Protein AF-A0A936GFC1-F1 (afdb_monomer)

Radius of gyration: 48.72 Å; Cα contacts (8 Å, |Δi|>4): 302; chains: 1; bounding box: 105×94×97 Å

pLDDT: mean 71.22, std 20.2, range [25.39, 97.75]

Foldseek 3Di:
DDDDDDDDADDDWWKWKWWQQQWALDDDPDPDDDDDDDGDRQDTDTDGFIQDPRRDTDDDPDPDPRSVVDPPVSDFTKIKIFIDRVNDDDTDDIDIGIDDDDPVNVCPVVVPDPDDDPDDDDDDPPDPDDDDPDPDDDDDPVRVVVVVVDDDDPVVVVVVPDDDDDDDDDDDDDDDDDDDDDAAAEPEADDQQDKDFARYKYWAAALVGRVDIFIKHFPDHGIDGHRDGLSVCPPGIDTDDDDDDPDDPDPDPPPPPPPPPDDDDD

Structure (mmCIF, N/CA/C/O backbone):
data_AF-A0A936GFC1-F1
#
_entry.id   AF-A0A936GFC1-F1
#
loop_
_atom_site.group_PDB
_atom_site.id
_atom_site.type_symbol
_atom_site.label_atom_id
_atom_site.label_alt_id
_atom_site.label_comp_id
_atom_site.label_asym_id
_atom_site.label_entity_id
_atom_site.label_seq_id
_atom_site.pdbx_PDB_ins_code
_atom_site.Cartn_x
_atom_site.Cartn_y
_atom_site.Cartn_z
_atom_site.occupancy
_atom_site.B_iso_or_equiv
_atom_site.auth_seq_id
_atom_site.auth_comp_id
_atom_site.auth_asym_id
_atom_site.auth_atom_id
_atom_site.pdbx_PDB_model_num
ATOM 1 N N . MET A 1 1 ? -30.534 8.229 11.768 1.00 35.16 1 MET A N 1
ATOM 2 C CA . MET A 1 1 ? -30.049 7.325 12.837 1.00 35.16 1 MET A CA 1
ATOM 3 C C . MET A 1 1 ? -29.603 6.028 12.180 1.00 35.16 1 MET A C 1
ATOM 5 O O . MET A 1 1 ? -30.300 5.562 11.291 1.00 35.16 1 MET A O 1
ATOM 9 N N . GLY A 1 2 ? -28.397 5.552 12.499 1.00 34.56 2 GLY A N 1
ATOM 10 C CA . GLY A 1 2 ? -27.649 4.574 11.697 1.00 34.56 2 GLY A CA 1
ATOM 11 C C . GLY A 1 2 ? -28.284 3.183 11.615 1.00 34.56 2 GLY A C 1
ATOM 12 O O . GLY A 1 2 ? -28.618 2.583 12.633 1.00 34.56 2 GLY A O 1
ATOM 13 N N . SER A 1 3 ? -28.407 2.683 10.385 1.00 28.77 3 SER A N 1
ATOM 14 C CA . SER A 1 3 ? -28.925 1.365 10.018 1.00 28.77 3 SER A CA 1
ATOM 15 C C . SER A 1 3 ? -27.951 0.246 10.392 1.00 28.77 3 SER A C 1
ATOM 17 O O . SER A 1 3 ? -26.771 0.317 10.038 1.00 28.77 3 SER A O 1
ATOM 19 N N . LYS A 1 4 ? -28.438 -0.827 11.022 1.00 31.66 4 LYS A N 1
ATOM 20 C CA . LYS A 1 4 ? -27.708 -2.100 11.104 1.00 31.66 4 LYS A CA 1
ATOM 21 C C . LYS A 1 4 ? -28.400 -3.128 10.209 1.00 31.66 4 LYS A C 1
ATOM 23 O O . LYS A 1 4 ? -29.565 -3.439 10.410 1.00 31.66 4 LYS A O 1
ATOM 28 N N . SER A 1 5 ? -27.664 -3.599 9.204 1.00 29.48 5 SER A N 1
ATOM 29 C CA . SER A 1 5 ? -28.062 -4.625 8.235 1.00 29.48 5 SER A CA 1
ATOM 30 C C . SER A 1 5 ? -27.571 -5.992 8.721 1.00 29.48 5 SER A C 1
ATOM 32 O O . SER A 1 5 ? -26.410 -6.116 9.112 1.00 29.48 5 SER A O 1
ATOM 34 N N . ALA A 1 6 ? -28.440 -7.004 8.712 1.00 32.56 6 ALA A N 1
ATOM 35 C CA . ALA A 1 6 ? -28.060 -8.404 8.891 1.00 32.56 6 ALA A CA 1
ATOM 36 C C . ALA A 1 6 ? -27.972 -9.069 7.506 1.00 32.56 6 ALA A C 1
ATOM 38 O O . ALA A 1 6 ? -28.895 -8.945 6.704 1.00 32.56 6 ALA A O 1
ATOM 39 N N . LYS A 1 7 ? -26.842 -9.724 7.208 1.00 33.84 7 LYS A N 1
ATOM 40 C CA . LYS A 1 7 ? -26.577 -10.415 5.936 1.00 33.84 7 LYS A CA 1
ATOM 41 C C . LYS A 1 7 ? -26.920 -11.901 6.059 1.00 33.84 7 LYS A C 1
ATOM 43 O O . LYS A 1 7 ? -26.480 -12.555 7.001 1.00 33.84 7 LYS A O 1
ATOM 48 N N . THR A 1 8 ? -27.634 -12.452 5.087 1.00 36.81 8 THR A N 1
ATOM 49 C CA . THR A 1 8 ? -27.759 -13.901 4.869 1.00 36.81 8 THR A CA 1
ATOM 50 C C . THR A 1 8 ? -27.812 -14.123 3.357 1.00 36.81 8 THR A C 1
ATOM 52 O O . THR A 1 8 ? -28.579 -13.449 2.676 1.00 36.81 8 THR A O 1
ATOM 55 N N . GLU A 1 9 ? -26.936 -14.979 2.825 1.00 29.19 9 GLU A N 1
ATOM 56 C CA . GLU A 1 9 ? -26.800 -15.258 1.387 1.00 29.19 9 GLU A CA 1
ATOM 57 C C . GLU A 1 9 ? -27.751 -16.386 0.969 1.00 29.19 9 GLU A C 1
ATOM 59 O O . GLU A 1 9 ? -27.644 -17.493 1.492 1.00 29.19 9 GLU A O 1
ATOM 64 N N . LEU A 1 10 ? -28.651 -16.132 0.012 1.00 40.16 10 LEU A N 1
ATOM 65 C CA . LEU A 1 10 ? -29.431 -17.165 -0.681 1.00 40.16 10 LEU A CA 1
ATOM 66 C C . LEU A 1 10 ? -29.579 -16.795 -2.166 1.00 40.16 10 LEU A C 1
ATOM 68 O O . LEU A 1 10 ? -29.854 -15.649 -2.518 1.00 40.16 10 LEU A O 1
ATOM 72 N N . SER A 1 11 ? -29.351 -17.778 -3.039 1.00 35.12 11 SER A N 1
ATOM 73 C CA . SER A 1 11 ? -29.318 -17.640 -4.499 1.00 35.12 11 SER A CA 1
ATOM 74 C C . SER A 1 11 ? -30.653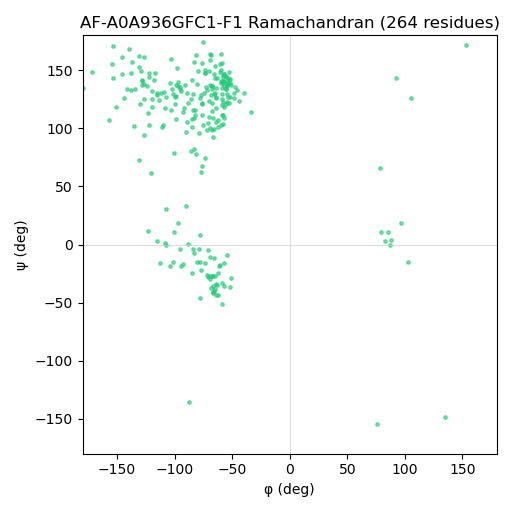 -18.028 -5.147 1.00 35.12 11 SER A C 1
ATOM 76 O O . SER A 1 11 ? -31.208 -19.085 -4.853 1.00 35.12 11 SER A O 1
ATOM 78 N N . SER A 1 12 ? -31.031 -17.234 -6.152 1.00 38.94 12 SER A N 1
ATOM 79 C CA . SER A 1 12 ? -32.085 -17.406 -7.165 1.00 38.94 12 SER A CA 1
ATOM 80 C C . SER A 1 12 ? -33.474 -16.824 -6.869 1.00 38.94 12 SER A C 1
ATOM 82 O O . SER A 1 12 ? -33.926 -16.683 -5.738 1.00 38.94 12 SER A O 1
ATOM 84 N N . SER A 1 13 ? -34.049 -16.336 -7.964 1.00 44.56 13 SER A N 1
ATOM 85 C CA . SER A 1 13 ? -35.043 -15.281 -8.101 1.00 44.56 13 SER A CA 1
ATOM 86 C C . SER A 1 13 ? -36.425 -15.664 -7.564 1.00 44.56 13 SER A C 1
ATOM 88 O O . SER A 1 13 ? -36.924 -16.730 -7.897 1.00 44.56 13 SER A O 1
ATOM 90 N N . TYR A 1 14 ? -37.058 -14.729 -6.843 1.00 44.06 14 TYR A N 1
ATOM 91 C CA . TYR A 1 14 ? -38.357 -14.830 -6.149 1.00 44.06 14 TYR A CA 1
ATOM 92 C C . TYR A 1 14 ? -38.346 -15.575 -4.807 1.00 44.06 14 TYR A C 1
ATOM 94 O O . TYR A 1 14 ? -39.029 -16.573 -4.623 1.00 44.06 14 TYR A O 1
ATOM 102 N N . SER A 1 15 ? -37.657 -15.018 -3.810 1.00 44.91 15 SER A N 1
ATOM 103 C CA . SER A 1 15 ? -37.836 -15.448 -2.420 1.00 44.91 15 SER A CA 1
ATOM 104 C C . SER A 1 15 ? -39.020 -14.704 -1.792 1.00 44.91 15 SER A C 1
ATOM 106 O O . SER A 1 15 ? -38.927 -13.513 -1.495 1.00 44.91 15 SER A O 1
ATOM 108 N N . ARG A 1 16 ? -40.148 -15.386 -1.568 1.00 45.19 16 ARG A N 1
ATOM 109 C CA . ARG A 1 16 ? -41.201 -14.858 -0.689 1.00 45.19 16 ARG A CA 1
ATOM 110 C C . ARG A 1 16 ? -40.751 -15.086 0.749 1.00 45.19 16 ARG A C 1
ATOM 112 O O . ARG A 1 16 ? -40.388 -16.192 1.139 1.00 45.19 16 ARG A O 1
ATOM 119 N N . CYS A 1 17 ? -40.742 -14.023 1.539 1.00 40.41 17 CYS A N 1
ATOM 120 C CA . CYS A 1 17 ? -40.314 -14.069 2.928 1.00 40.41 17 CYS A CA 1
ATOM 121 C C . CYS A 1 17 ? -41.551 -13.846 3.804 1.00 40.41 17 CYS A C 1
ATOM 123 O O . CYS A 1 17 ? -42.021 -12.716 3.945 1.00 40.41 17 CYS A O 1
ATOM 125 N N . GLU A 1 18 ? -42.122 -14.912 4.368 1.00 38.19 18 GLU A N 1
ATOM 126 C CA . GLU A 1 18 ? -43.109 -14.737 5.439 1.00 38.19 18 GLU A CA 1
ATOM 127 C C . GLU A 1 18 ? -42.386 -14.593 6.769 1.00 38.19 18 GLU A C 1
ATOM 129 O O . GLU A 1 18 ? -41.934 -15.555 7.381 1.00 38.19 18 GLU A O 1
ATOM 134 N N . GLN A 1 19 ? -42.273 -13.356 7.244 1.00 40.25 19 GLN A N 1
ATOM 135 C CA . GLN A 1 19 ? -41.761 -13.097 8.582 1.00 40.25 19 GLN A CA 1
ATOM 136 C C . GLN A 1 19 ? -42.906 -13.086 9.588 1.00 40.25 19 GLN A C 1
ATOM 138 O O . GLN A 1 19 ? -43.571 -12.080 9.820 1.00 40.25 19 GLN A O 1
ATOM 143 N N . TYR A 1 20 ? -43.111 -14.224 10.240 1.00 37.66 20 TYR A N 1
ATOM 144 C CA . TYR A 1 20 ? -44.005 -14.313 11.385 1.00 37.66 20 TYR A CA 1
ATOM 145 C C . TYR A 1 20 ? -43.383 -13.587 12.586 1.00 37.66 20 TYR A C 1
ATOM 147 O O . TYR A 1 20 ? -42.487 -14.106 13.249 1.00 37.66 20 TYR A O 1
ATOM 155 N N . PHE A 1 21 ? -43.874 -12.395 12.928 1.00 40.47 21 PHE A N 1
ATOM 156 C CA . PHE A 1 21 ? -43.413 -11.660 14.112 1.00 40.47 21 PHE A CA 1
ATOM 157 C C . PHE A 1 21 ? -43.985 -12.247 15.416 1.00 40.47 21 PHE A C 1
ATOM 159 O O . PHE A 1 21 ? -44.781 -11.652 16.140 1.00 40.47 21 PHE A O 1
ATOM 166 N N . ILE A 1 22 ? -43.559 -13.454 15.764 1.00 38.44 22 ILE A N 1
ATOM 167 C CA . ILE A 1 22 ? -43.951 -14.061 17.032 1.00 38.44 22 ILE A CA 1
ATOM 168 C C . ILE A 1 22 ? -43.105 -13.451 18.144 1.00 38.44 22 ILE A C 1
ATOM 170 O O . ILE A 1 22 ? -41.998 -13.903 18.432 1.00 38.44 22 ILE A O 1
ATOM 174 N N . VAL A 1 23 ? -43.652 -12.446 18.812 1.00 35.50 23 VAL A N 1
ATOM 175 C CA . VAL A 1 23 ? -43.135 -12.011 20.105 1.00 35.50 23 VAL A CA 1
ATOM 176 C C . VAL A 1 23 ? -43.376 -13.111 21.117 1.00 35.50 23 VAL A C 1
ATOM 178 O O . VAL A 1 23 ? -44.504 -13.349 21.531 1.00 35.50 23 VAL A O 1
ATOM 181 N N . LYS A 1 24 ? -42.307 -13.770 21.544 1.00 44.66 24 LYS A N 1
ATOM 182 C CA . LYS A 1 24 ? -42.384 -14.780 22.596 1.00 44.66 24 LYS A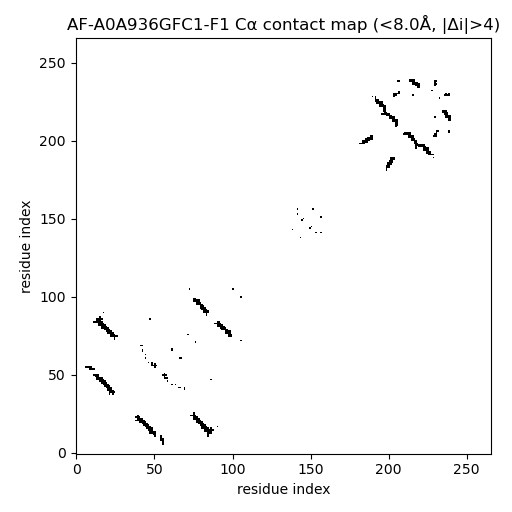 CA 1
ATOM 183 C C . LYS A 1 24 ? -42.112 -14.113 23.934 1.00 44.66 24 LYS A C 1
ATOM 185 O O . LYS A 1 24 ? -40.994 -13.666 24.150 1.00 44.66 24 LYS A O 1
ATOM 190 N N . SER A 1 25 ? -43.108 -14.064 24.813 1.00 32.38 25 SER A N 1
ATOM 191 C CA . SER A 1 25 ? -42.964 -13.440 26.131 1.00 32.38 25 SER A CA 1
ATOM 192 C C . SER A 1 25 ? -42.054 -14.209 27.091 1.00 32.38 25 SER A C 1
ATOM 194 O O . SER A 1 25 ? -41.680 -13.647 28.107 1.00 32.38 25 SER A O 1
ATOM 196 N N . ASP A 1 26 ? -41.635 -15.445 26.795 1.00 33.75 26 ASP A N 1
ATOM 197 C CA . ASP A 1 26 ? -40.796 -16.222 27.712 1.00 33.75 26 ASP A CA 1
ATOM 198 C C . ASP A 1 26 ? -39.876 -17.207 26.974 1.00 33.75 26 ASP A C 1
ATOM 200 O O . ASP A 1 26 ? -40.329 -18.153 26.335 1.00 33.75 26 ASP A O 1
ATOM 204 N N . TYR A 1 27 ? -38.562 -17.029 27.119 1.00 35.00 27 TYR A N 1
ATOM 205 C CA . TYR A 1 27 ? -37.589 -18.119 26.998 1.00 35.00 27 TYR A CA 1
ATOM 206 C C . TYR A 1 27 ? -36.744 -18.110 28.272 1.00 35.00 27 TYR A C 1
ATOM 208 O O . TYR A 1 27 ? -35.757 -17.382 28.379 1.00 35.00 27 TYR A O 1
ATOM 216 N N . ARG A 1 28 ? -37.128 -18.922 29.260 1.00 31.69 28 ARG A N 1
ATOM 217 C CA . ARG A 1 28 ? -36.170 -19.389 30.265 1.00 31.69 28 ARG A CA 1
ATOM 218 C C . ARG A 1 28 ? -35.460 -20.602 29.676 1.00 31.69 28 ARG A C 1
ATOM 220 O O . ARG A 1 28 ? -36.094 -21.615 29.404 1.00 31.69 28 ARG A O 1
ATOM 227 N N . TYR A 1 29 ? -34.150 -20.497 29.462 1.00 26.61 29 TYR A N 1
ATOM 228 C CA . TYR A 1 29 ? -33.320 -21.676 29.228 1.00 26.61 29 TYR A CA 1
ATOM 229 C C . TYR A 1 29 ? -33.203 -22.424 30.557 1.00 26.61 29 TYR A C 1
ATOM 231 O O . TYR A 1 29 ? -32.388 -22.068 31.403 1.00 26.61 29 TYR A O 1
ATOM 239 N N . GLU A 1 30 ? -34.013 -23.460 30.745 1.00 25.39 30 GLU A N 1
ATOM 240 C CA . GLU A 1 30 ? -33.731 -24.482 31.744 1.00 25.39 30 GLU A CA 1
ATOM 241 C C . GLU A 1 30 ? -33.672 -25.837 31.046 1.00 25.39 30 GLU A C 1
ATOM 243 O O . GLU A 1 30 ? -34.643 -26.341 30.485 1.00 25.39 30 GLU A O 1
ATOM 248 N N . ASN A 1 31 ? -32.472 -26.415 31.038 1.00 31.00 31 ASN A N 1
ATOM 249 C CA . ASN A 1 31 ? -32.260 -27.793 30.641 1.00 31.00 31 ASN A CA 1
ATOM 250 C C . ASN A 1 31 ? -32.942 -28.691 31.680 1.00 31.00 31 ASN A C 1
ATOM 252 O O . ASN A 1 31 ? -32.335 -28.980 32.711 1.00 31.00 31 ASN A O 1
ATOM 256 N N . LYS A 1 32 ? -34.202 -29.069 31.435 1.00 25.42 32 LYS A N 1
ATOM 257 C CA . LYS A 1 32 ? -34.859 -30.304 31.895 1.00 25.42 32 LYS A CA 1
ATOM 258 C C . LYS A 1 32 ? -36.299 -30.355 31.387 1.00 25.42 32 LYS A C 1
ATOM 260 O O . LYS A 1 32 ? -37.036 -29.384 31.481 1.00 25.42 32 LYS A O 1
ATOM 265 N N . HIS A 1 33 ? -36.677 -31.527 30.878 1.00 34.31 33 HIS A N 1
ATOM 266 C CA . HIS A 1 33 ? -38.045 -31.937 30.565 1.00 34.31 33 HIS A CA 1
ATOM 267 C C . HIS A 1 33 ? -39.074 -31.341 31.539 1.00 34.31 33 HIS A C 1
ATOM 269 O O . HIS A 1 33 ? -39.047 -31.727 32.703 1.00 34.31 33 HIS A O 1
ATOM 275 N N . HIS A 1 34 ? -39.967 -30.462 31.070 1.00 26.98 34 HIS A N 1
ATOM 276 C CA . HIS A 1 34 ? -41.351 -30.281 31.536 1.00 26.98 34 HIS A CA 1
ATOM 277 C C . HIS A 1 34 ? -42.103 -29.305 30.609 1.00 26.98 34 HIS A C 1
ATOM 279 O O . HIS A 1 34 ? -41.513 -28.430 29.986 1.00 26.98 34 HIS A O 1
ATOM 285 N N . ALA A 1 35 ? -43.407 -29.535 30.475 1.00 34.34 35 ALA A N 1
ATOM 286 C CA . ALA A 1 35 ? -44.329 -28.887 29.547 1.00 34.34 35 ALA A CA 1
ATOM 287 C C . ALA A 1 35 ? -44.750 -27.448 29.942 1.00 34.34 35 ALA A C 1
ATOM 289 O O . ALA A 1 35 ? -44.804 -27.130 31.127 1.00 34.34 35 ALA A O 1
ATOM 290 N N . GLY A 1 36 ? -45.172 -26.652 28.942 1.00 32.88 36 GLY A N 1
ATOM 291 C CA . GLY A 1 36 ? -45.865 -25.347 29.067 1.00 32.88 36 GLY A CA 1
ATOM 292 C C . GLY A 1 36 ? -44.952 -24.155 28.741 1.00 32.88 36 GLY A C 1
ATOM 293 O O . GLY A 1 36 ? -43.863 -24.080 29.286 1.00 32.88 36 GLY A O 1
ATOM 294 N N . THR A 1 37 ? -45.270 -23.221 27.839 1.00 36.09 37 THR A N 1
ATOM 295 C CA . THR A 1 37 ? -46.528 -22.481 27.591 1.00 36.09 37 THR A CA 1
ATOM 296 C C . THR A 1 37 ? -46.752 -22.182 26.090 1.00 36.09 37 THR A C 1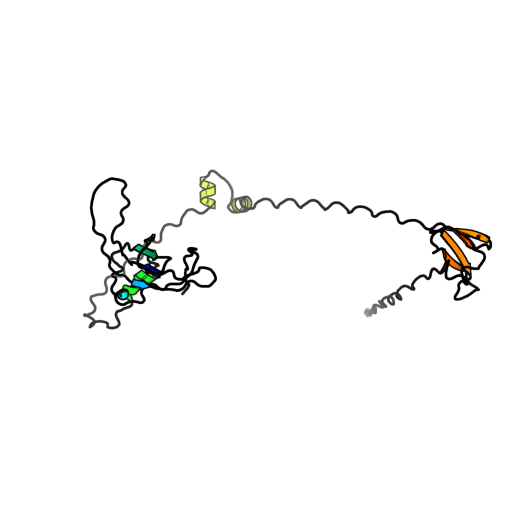
ATOM 298 O O . THR A 1 37 ? -45.831 -22.261 25.284 1.00 36.09 37 THR A O 1
ATOM 301 N N . ALA A 1 38 ? -47.996 -21.874 25.694 1.00 46.44 38 ALA A N 1
ATOM 302 C CA . ALA A 1 38 ? -48.379 -21.612 24.301 1.00 46.44 38 ALA A CA 1
ATOM 303 C C . ALA A 1 38 ? -47.754 -20.316 23.740 1.00 46.44 38 ALA A C 1
ATOM 305 O O . ALA A 1 38 ? -47.799 -19.264 24.378 1.00 46.44 38 ALA A O 1
ATOM 306 N N . GLU A 1 39 ? -47.210 -20.391 22.522 1.00 58.22 39 GLU A N 1
ATOM 307 C CA . GLU A 1 39 ? -46.642 -19.253 21.793 1.00 58.22 39 GLU A CA 1
ATOM 308 C C . GLU A 1 39 ? -47.737 -18.220 21.478 1.00 58.22 39 GLU A C 1
ATOM 310 O O . GLU A 1 39 ? -48.688 -18.513 20.754 1.00 58.22 39 GLU A O 1
ATOM 315 N N . THR A 1 40 ? -47.622 -17.000 22.010 1.00 67.69 40 THR A N 1
ATOM 316 C CA . THR A 1 40 ? -48.591 -15.929 21.732 1.00 67.69 40 THR A CA 1
ATOM 317 C C . THR A 1 40 ? -48.033 -15.004 20.657 1.00 67.69 40 THR A C 1
ATOM 319 O O . THR A 1 40 ? -47.103 -14.250 20.904 1.00 67.69 40 THR A O 1
ATOM 322 N N . THR A 1 41 ? -48.586 -15.051 19.445 1.00 74.94 41 THR A N 1
ATOM 323 C CA . THR A 1 41 ? -48.201 -14.120 18.371 1.00 74.94 41 THR A CA 1
ATOM 324 C C . THR A 1 41 ? -48.843 -12.758 18.623 1.00 74.94 41 THR A C 1
ATOM 326 O O . THR A 1 41 ? -50.067 -12.670 18.675 1.00 74.94 41 THR A O 1
ATOM 329 N N . VAL A 1 42 ? -48.043 -11.694 18.761 1.00 75.31 42 VAL A N 1
ATOM 330 C CA . VAL A 1 42 ? -48.571 -10.330 18.990 1.00 75.31 42 VAL A CA 1
ATOM 331 C C . VAL A 1 42 ? -48.569 -9.452 17.733 1.00 75.31 42 VAL A C 1
ATOM 333 O O . VAL A 1 42 ? -49.221 -8.413 17.721 1.00 75.31 42 VAL A O 1
ATOM 336 N N . TYR A 1 43 ? -47.849 -9.846 16.679 1.00 80.75 43 TYR A N 1
ATOM 337 C CA . TYR A 1 43 ? -47.875 -9.195 15.369 1.00 80.75 43 TYR A CA 1
ATOM 338 C C . TYR A 1 43 ? -47.478 -10.202 14.282 1.00 80.75 43 TYR A C 1
ATOM 340 O O . TYR A 1 43 ? -46.833 -11.205 14.552 1.00 80.75 43 TYR A O 1
ATOM 348 N N . THR A 1 44 ? -47.890 -9.993 13.041 1.00 78.25 44 THR A N 1
ATOM 349 C CA . THR A 1 44 ? -47.431 -10.812 11.915 1.00 78.25 44 THR A CA 1
ATOM 350 C C . THR A 1 44 ? -47.509 -9.986 10.645 1.00 78.25 44 THR A C 1
ATOM 352 O O . THR A 1 44 ? -48.434 -9.187 10.482 1.00 78.25 44 THR A O 1
ATOM 355 N N . GLU A 1 45 ? -46.548 -10.158 9.744 1.00 75.00 45 GLU A N 1
ATOM 356 C CA . GLU A 1 45 ? -46.596 -9.531 8.432 1.00 75.00 45 GLU A CA 1
ATOM 357 C C . GLU A 1 45 ? -45.965 -10.419 7.360 1.00 75.00 45 GLU A C 1
ATOM 359 O O . GLU A 1 45 ? -45.011 -11.154 7.588 1.00 75.00 45 GLU A O 1
ATOM 364 N N . ILE A 1 46 ? -46.509 -10.333 6.152 1.00 77.69 46 ILE A N 1
ATOM 365 C CA . ILE A 1 46 ? -46.038 -11.094 4.997 1.00 77.69 46 ILE A CA 1
ATOM 366 C C . ILE A 1 46 ? -45.416 -10.113 4.014 1.00 77.69 46 ILE A C 1
ATOM 368 O O . ILE A 1 46 ? -46.044 -9.102 3.674 1.00 77.69 46 ILE A O 1
ATOM 372 N N . GLN A 1 47 ? -44.203 -10.414 3.545 1.00 70.56 47 GLN A N 1
ATOM 373 C CA . GLN A 1 47 ? -43.487 -9.576 2.589 1.00 70.56 47 GLN A CA 1
ATOM 374 C C . GLN A 1 47 ? -43.011 -10.397 1.382 1.00 70.56 47 GLN A C 1
ATOM 376 O O . GLN A 1 47 ? -42.573 -11.540 1.488 1.00 70.56 47 GLN A O 1
ATOM 381 N N . THR A 1 48 ? -43.082 -9.803 0.193 1.00 74.31 48 THR A N 1
ATOM 382 C CA . THR A 1 48 ? -42.640 -10.425 -1.069 1.00 74.31 48 THR A CA 1
ATOM 383 C C . THR A 1 48 ? -41.549 -9.576 -1.727 1.00 74.31 48 THR A C 1
ATOM 385 O O . THR A 1 48 ? -41.776 -9.009 -2.801 1.00 74.31 48 THR A O 1
ATOM 388 N N . PRO A 1 49 ? -40.399 -9.375 -1.061 1.00 72.75 49 PRO A N 1
ATOM 389 C CA . PRO A 1 49 ? -39.321 -8.566 -1.606 1.00 72.75 49 PRO A CA 1
ATOM 390 C C . PRO A 1 49 ? -38.598 -9.316 -2.733 1.00 72.75 49 PRO A C 1
ATOM 392 O O . PRO A 1 49 ? -38.448 -10.534 -2.697 1.00 72.75 49 PRO A O 1
ATOM 395 N N . ASN A 1 50 ? -38.103 -8.578 -3.724 1.00 68.31 50 ASN A N 1
ATOM 396 C CA . ASN A 1 50 ? -37.252 -9.155 -4.758 1.00 68.31 50 ASN A CA 1
ATOM 397 C C . ASN A 1 50 ? -35.783 -9.057 -4.347 1.00 68.31 50 ASN A C 1
ATOM 399 O O . ASN A 1 50 ? -35.322 -8.014 -3.879 1.00 68.31 50 ASN A O 1
ATOM 403 N N . THR A 1 51 ? -35.044 -10.134 -4.581 1.00 66.94 51 THR A N 1
ATOM 404 C CA . THR A 1 51 ? -33.591 -10.168 -4.437 1.00 66.94 51 THR A CA 1
ATOM 405 C C . THR A 1 51 ? -32.935 -9.293 -5.507 1.00 66.94 51 THR A C 1
ATOM 407 O O . THR A 1 51 ? -33.330 -9.329 -6.673 1.00 66.94 51 THR A O 1
ATOM 410 N N . ASN A 1 52 ? -31.931 -8.497 -5.138 1.00 64.69 52 ASN A N 1
ATOM 411 C CA . ASN A 1 52 ? -31.141 -7.753 -6.118 1.00 64.69 52 ASN A CA 1
ATOM 412 C C . ASN A 1 52 ? -30.159 -8.676 -6.870 1.00 64.69 52 ASN A C 1
ATOM 414 O O . ASN A 1 52 ? -29.994 -9.846 -6.527 1.00 64.69 52 ASN A O 1
ATOM 418 N N . ALA A 1 53 ? -29.456 -8.140 -7.874 1.00 64.06 53 ALA A N 1
ATOM 419 C CA . ALA A 1 53 ? -28.491 -8.899 -8.681 1.00 64.06 53 ALA A CA 1
ATOM 420 C C . ALA A 1 53 ? -27.361 -9.575 -7.871 1.00 64.06 53 ALA A C 1
ATOM 422 O O . ALA A 1 53 ? -26.706 -10.477 -8.379 1.00 64.06 53 ALA A O 1
ATOM 423 N N . ASN A 1 54 ? -27.151 -9.164 -6.616 1.00 64.00 54 ASN A N 1
ATOM 424 C CA . ASN A 1 54 ? -26.127 -9.697 -5.719 1.00 64.00 54 ASN A CA 1
ATOM 425 C C . ASN A 1 54 ? -26.676 -10.708 -4.701 1.00 64.00 54 ASN A C 1
ATOM 427 O O . ASN A 1 54 ? -25.978 -11.032 -3.744 1.00 64.00 54 ASN A O 1
ATOM 431 N N . GLY A 1 55 ? -27.922 -11.171 -4.834 1.00 68.19 55 GLY A N 1
ATOM 432 C CA . GLY A 1 55 ? -28.488 -12.105 -3.858 1.00 68.19 55 GLY A CA 1
ATOM 433 C C . GLY A 1 55 ? -28.984 -11.437 -2.566 1.00 68.19 55 GLY A C 1
ATOM 434 O O . GLY A 1 55 ? -29.284 -12.133 -1.601 1.00 68.19 55 GLY A O 1
ATOM 435 N N . LEU A 1 56 ? -29.075 -10.099 -2.514 1.00 61.75 56 LEU A N 1
ATOM 436 C CA . LEU A 1 56 ? -29.492 -9.378 -1.308 1.00 61.75 56 LEU A CA 1
ATOM 437 C C . LEU A 1 56 ? -30.975 -9.021 -1.335 1.00 61.75 56 LEU A C 1
ATOM 439 O O . LEU A 1 56 ? -31.484 -8.478 -2.316 1.00 61.75 56 LEU A O 1
ATOM 443 N N . VAL A 1 57 ? -31.622 -9.233 -0.195 1.00 70.38 57 VAL A N 1
ATOM 444 C CA . VAL A 1 57 ? -32.995 -8.819 0.088 1.00 70.38 57 VAL A CA 1
ATOM 445 C C . VAL A 1 57 ? -32.958 -7.788 1.218 1.00 70.38 57 VAL A C 1
ATOM 447 O O . VAL A 1 57 ? -32.314 -8.013 2.241 1.00 70.38 57 VAL A O 1
ATOM 450 N N . SER A 1 58 ? -33.638 -6.653 1.039 1.00 72.12 58 SER A N 1
ATOM 451 C CA . SER A 1 58 ? -33.825 -5.643 2.088 1.00 72.12 58 SER A CA 1
ATOM 452 C C . SER A 1 58 ? -35.303 -5.549 2.427 1.00 72.12 58 SER A C 1
ATOM 454 O O . SER A 1 58 ? -36.134 -5.401 1.533 1.00 72.12 58 SER A O 1
ATOM 456 N N . VAL A 1 59 ? -35.615 -5.638 3.715 1.00 73.12 59 VAL A N 1
ATOM 457 C CA . VAL A 1 59 ? -36.982 -5.712 4.234 1.00 73.12 59 VAL A CA 1
ATOM 458 C C . VAL A 1 59 ? -37.100 -4.755 5.412 1.00 73.12 59 VAL A C 1
ATOM 460 O O . VAL A 1 59 ? -36.216 -4.722 6.269 1.00 73.12 59 VAL A O 1
ATOM 463 N N . GLU A 1 60 ? -38.169 -3.967 5.441 1.00 78.56 60 GLU A N 1
ATOM 464 C CA . GLU A 1 60 ? -38.522 -3.112 6.575 1.00 78.56 60 GLU A CA 1
ATOM 465 C C . GLU A 1 60 ? -39.598 -3.811 7.400 1.00 78.56 60 GLU A C 1
ATOM 467 O O . GLU A 1 60 ? -40.618 -4.216 6.847 1.00 78.56 60 GLU A O 1
ATOM 472 N N . ILE A 1 61 ? -39.371 -3.957 8.707 1.00 76.69 61 ILE A N 1
ATOM 473 C CA . ILE A 1 61 ? -40.317 -4.625 9.606 1.00 76.69 61 ILE A CA 1
ATOM 474 C C . ILE A 1 61 ? -41.213 -3.595 10.288 1.00 76.69 61 ILE A C 1
ATOM 476 O O . ILE A 1 61 ? -40.715 -2.594 10.804 1.00 76.69 61 ILE A O 1
ATOM 480 N N . GLY A 1 62 ? -42.517 -3.876 10.349 1.00 77.44 62 GLY A N 1
ATOM 481 C CA . GLY A 1 62 ? -43.478 -3.043 11.079 1.00 77.44 62 GLY A CA 1
ATOM 482 C C . GLY A 1 62 ? -44.233 -2.028 10.222 1.00 77.44 62 GLY A C 1
ATOM 483 O O . GLY A 1 62 ? -44.810 -1.076 10.746 1.00 77.44 62 GLY A O 1
ATOM 484 N N . GLY A 1 63 ? -44.258 -2.238 8.904 1.00 75.19 63 GLY A N 1
ATOM 485 C CA . GLY A 1 63 ? -44.997 -1.397 7.958 1.00 75.19 63 GLY A CA 1
ATOM 486 C C . GLY A 1 63 ? -46.504 -1.683 7.896 1.00 75.19 63 GLY A C 1
ATOM 487 O O . GLY A 1 63 ? -47.222 -1.005 7.156 1.00 75.19 63 GLY A O 1
ATOM 488 N N . LYS A 1 64 ? -47.013 -2.695 8.617 1.00 76.06 64 LYS A N 1
ATOM 489 C CA . LYS A 1 64 ? -48.444 -3.038 8.658 1.00 76.06 64 LYS A CA 1
ATOM 490 C C . LYS A 1 64 ? -49.113 -2.568 9.950 1.00 76.06 64 LYS A C 1
ATOM 492 O O . LYS A 1 64 ? -48.490 -2.318 10.981 1.00 76.06 64 LYS A O 1
ATOM 497 N N . ILE A 1 65 ? -50.438 -2.461 9.871 1.00 76.12 65 ILE A N 1
ATOM 498 C CA . ILE A 1 65 ? -51.304 -2.142 11.007 1.00 76.12 65 ILE A CA 1
ATOM 499 C C . ILE A 1 65 ? -51.074 -3.174 12.119 1.00 76.12 65 ILE A C 1
ATOM 501 O O . ILE A 1 65 ? -50.992 -4.369 11.851 1.00 76.12 65 ILE A O 1
ATOM 505 N N . GLY A 1 66 ? -50.984 -2.704 13.364 1.00 77.31 66 GLY A N 1
ATOM 506 C CA . GLY A 1 66 ? -50.797 -3.550 14.546 1.00 77.31 66 GLY A CA 1
ATOM 507 C C . GLY A 1 66 ? -49.371 -3.564 15.102 1.00 77.31 66 GLY A C 1
ATOM 508 O O . GLY A 1 66 ? -49.185 -3.930 16.259 1.00 77.31 66 GLY A O 1
ATOM 509 N N . PHE A 1 67 ? -48.368 -3.091 14.353 1.00 81.75 67 PHE A N 1
ATOM 510 C CA . PHE A 1 67 ? -47.000 -3.009 14.882 1.00 81.75 67 PHE A CA 1
ATOM 511 C C . PHE A 1 67 ? -46.873 -1.986 16.024 1.00 81.75 67 PHE A C 1
ATOM 513 O O . PHE A 1 67 ? -46.168 -2.204 17.007 1.00 81.75 67 PHE A O 1
ATOM 520 N N . SER A 1 68 ? -47.608 -0.875 15.936 1.00 79.62 68 SER A N 1
ATOM 521 C CA . SER A 1 68 ? -47.619 0.179 16.958 1.00 79.62 68 SER A CA 1
ATOM 522 C C . SER A 1 68 ? -48.384 -0.189 18.234 1.00 79.62 68 SER A C 1
ATOM 524 O O . SER A 1 68 ? -48.210 0.483 19.246 1.00 79.62 68 SER A O 1
ATOM 526 N N . SER A 1 69 ? -49.215 -1.238 18.213 1.00 79.00 69 SER A N 1
ATOM 527 C CA . SER A 1 69 ? -49.975 -1.702 19.386 1.00 79.00 69 SER A CA 1
ATOM 528 C C . SER A 1 69 ? -49.219 -2.708 20.258 1.00 79.00 69 SER A C 1
ATOM 530 O O . SER A 1 69 ? -49.758 -3.176 21.258 1.00 79.00 69 SER A O 1
ATOM 532 N N . ILE A 1 70 ? -47.986 -3.060 19.891 1.00 78.69 70 ILE A N 1
ATOM 533 C CA . ILE A 1 70 ? -47.152 -3.988 20.655 1.00 78.69 70 ILE A CA 1
ATOM 534 C C . ILE A 1 70 ? -46.720 -3.317 21.969 1.00 78.69 70 ILE A C 1
ATOM 536 O O . ILE A 1 70 ? -46.093 -2.257 21.955 1.00 78.69 70 ILE A O 1
ATOM 540 N N . ASP A 1 71 ? -47.022 -3.936 23.115 1.00 77.44 71 ASP A N 1
ATOM 541 C CA . ASP A 1 71 ? -46.612 -3.417 24.429 1.00 77.44 71 ASP A CA 1
ATOM 542 C C . ASP A 1 71 ? -45.164 -3.787 24.763 1.00 77.44 71 ASP A C 1
ATOM 544 O O . ASP A 1 71 ? -44.911 -4.674 25.567 1.00 77.44 71 ASP A O 1
ATOM 548 N N . TRP A 1 72 ? -44.203 -3.077 24.177 1.00 76.06 72 TRP A N 1
ATOM 549 C CA . TRP A 1 72 ? -42.761 -3.321 24.322 1.00 76.06 72 TRP A CA 1
ATOM 550 C C . TRP A 1 72 ? -42.212 -3.370 25.765 1.00 76.06 72 TRP A C 1
ATOM 552 O O . TRP A 1 72 ? -41.048 -3.723 25.955 1.00 76.06 72 TRP A O 1
ATOM 562 N N . ALA A 1 73 ? -43.007 -3.017 26.782 1.00 70.94 73 ALA A N 1
ATOM 563 C CA . ALA A 1 73 ? -42.615 -3.089 28.189 1.00 70.94 73 ALA A CA 1
ATOM 564 C C . ALA A 1 73 ? -42.649 -4.516 28.773 1.00 70.94 73 ALA A C 1
ATOM 566 O O . ALA A 1 73 ? -41.946 -4.774 29.747 1.00 70.94 73 ALA A O 1
ATOM 567 N N . ASN A 1 74 ? -43.408 -5.446 28.184 1.00 70.44 74 ASN A N 1
ATOM 568 C CA . ASN A 1 74 ? -43.615 -6.795 28.738 1.00 70.44 74 ASN A CA 1
ATOM 569 C C . ASN A 1 74 ? -42.578 -7.822 28.238 1.00 70.44 74 ASN A C 1
ATOM 571 O O . ASN A 1 74 ? -42.905 -8.986 28.026 1.00 70.44 74 ASN A O 1
ATOM 575 N N . GLY A 1 75 ? -41.339 -7.377 27.986 1.00 64.06 75 GLY A N 1
ATOM 576 C CA . GLY A 1 75 ? -40.309 -8.189 27.329 1.00 64.06 75 GLY A CA 1
ATOM 577 C C . GLY A 1 75 ? -39.802 -9.359 28.180 1.00 64.06 75 GLY A C 1
ATOM 578 O O . GLY A 1 75 ? -39.966 -9.340 29.400 1.00 64.06 75 GLY A O 1
ATOM 579 N N . PRO A 1 76 ? -39.118 -10.347 27.569 1.00 71.25 76 PRO A N 1
ATOM 580 C CA . PRO A 1 76 ? -38.410 -10.277 26.281 1.00 71.25 76 PRO A CA 1
ATOM 581 C C . PRO A 1 76 ? -39.281 -10.471 25.025 1.00 71.25 76 PRO A C 1
ATOM 583 O O . PRO A 1 76 ? -40.342 -11.073 25.076 1.00 71.25 76 PRO A O 1
ATOM 586 N N . TYR A 1 77 ? -38.803 -9.957 23.883 1.00 72.19 77 TYR A N 1
ATOM 587 C CA . TYR A 1 77 ? -39.423 -10.083 22.555 1.00 72.19 77 TYR A CA 1
ATOM 588 C C . TYR A 1 77 ? -38.479 -10.856 21.617 1.00 72.19 77 TYR A C 1
ATOM 590 O O . TYR A 1 77 ? -37.258 -10.724 21.722 1.00 72.19 77 TYR A O 1
ATOM 598 N N . PHE A 1 78 ? -39.019 -11.627 20.670 1.00 77.06 78 PHE A N 1
ATOM 599 C CA . PHE A 1 78 ? -38.247 -12.380 19.671 1.00 77.06 78 PHE A CA 1
ATOM 600 C C . PHE A 1 78 ? -38.807 -12.120 18.268 1.00 77.06 78 PHE A C 1
ATOM 602 O O . PHE A 1 78 ? -39.986 -11.818 18.117 1.00 77.06 78 PHE A O 1
ATOM 609 N N . ILE A 1 79 ? -37.956 -12.237 17.251 1.00 77.00 79 ILE A N 1
ATOM 610 C CA . ILE A 1 79 ? -38.328 -12.256 15.835 1.00 77.00 79 ILE A CA 1
ATOM 611 C C . ILE A 1 79 ? -38.154 -13.679 15.335 1.00 77.00 79 ILE A C 1
ATOM 613 O O . ILE A 1 79 ? -37.061 -14.232 15.465 1.00 77.00 79 ILE A O 1
ATOM 617 N N . LYS A 1 80 ? -39.203 -14.239 14.731 1.00 74.50 80 LYS A N 1
ATOM 618 C CA . LYS A 1 80 ? -39.111 -15.434 13.897 1.00 74.50 80 LYS A CA 1
ATOM 619 C C . LYS A 1 80 ? -39.167 -15.006 12.427 1.00 74.50 80 LYS A C 1
ATOM 621 O O . LYS A 1 80 ? -39.998 -14.194 12.037 1.00 74.50 80 LYS A O 1
ATOM 626 N N . THR A 1 81 ? -38.273 -15.542 11.613 1.00 76.69 81 THR A N 1
ATOM 627 C CA . THR A 1 81 ? -38.242 -15.306 10.168 1.00 76.69 81 THR A CA 1
ATOM 628 C C . THR A 1 81 ? -38.420 -16.628 9.469 1.00 76.69 81 THR A C 1
ATOM 630 O O . THR A 1 81 ? -37.635 -17.532 9.733 1.00 76.69 81 THR A O 1
ATOM 633 N N . GLU A 1 82 ? -39.404 -16.724 8.578 1.00 77.69 82 GLU A N 1
ATOM 634 C CA . GLU A 1 82 ? -39.623 -17.886 7.726 1.00 77.69 82 GLU A CA 1
ATOM 635 C C . GLU A 1 82 ? -39.467 -17.473 6.251 1.00 77.69 82 GLU A C 1
ATOM 637 O O . GLU A 1 82 ? -39.763 -16.348 5.846 1.00 77.69 82 GLU A O 1
ATOM 642 N N . THR A 1 83 ? -38.878 -18.328 5.422 1.00 72.31 83 THR A N 1
ATOM 643 C CA . THR A 1 83 ? -38.605 -18.002 4.015 1.00 72.31 83 THR A CA 1
ATOM 644 C C . THR A 1 83 ? -38.937 -19.180 3.117 1.00 72.31 83 THR A C 1
ATOM 646 O O . THR A 1 83 ? -38.563 -20.319 3.405 1.00 72.31 83 THR A O 1
ATOM 649 N N . ASP A 1 84 ? -39.647 -18.876 2.031 1.00 72.38 84 ASP A N 1
ATOM 650 C CA . ASP A 1 84 ? -39.902 -19.769 0.909 1.00 72.38 84 ASP A CA 1
ATOM 651 C C . ASP A 1 84 ? -39.104 -19.253 -0.304 1.00 72.38 84 ASP A C 1
ATOM 653 O O . ASP A 1 84 ? -39.493 -18.266 -0.948 1.00 72.38 84 ASP A O 1
ATOM 657 N N . PRO A 1 85 ? -37.971 -19.900 -0.630 1.00 65.94 85 PRO A N 1
ATOM 658 C CA . PRO A 1 85 ? -37.151 -19.530 -1.779 1.00 65.94 85 PRO A CA 1
ATOM 659 C C . PRO A 1 85 ? -37.869 -19.633 -3.130 1.00 65.94 85 PRO A C 1
ATOM 661 O O . PRO A 1 85 ? -37.388 -19.048 -4.093 1.00 65.94 85 PRO A O 1
ATOM 664 N N . SER A 1 86 ? -38.986 -20.366 -3.205 1.00 65.00 86 SER A N 1
ATOM 665 C CA . SER A 1 86 ? -39.764 -20.599 -4.429 1.00 65.00 86 SER A CA 1
ATOM 666 C C . SER A 1 86 ? -40.936 -19.626 -4.592 1.00 65.00 86 SER A C 1
ATOM 668 O O . SER A 1 86 ? -41.644 -19.678 -5.598 1.00 65.00 86 SER A O 1
ATOM 670 N N . GLY A 1 87 ? -41.175 -18.747 -3.613 1.00 59.25 87 GLY A N 1
ATOM 671 C CA . GLY A 1 87 ? -42.216 -17.722 -3.696 1.00 59.25 87 GLY A CA 1
ATOM 672 C C . GLY A 1 87 ? -43.637 -18.184 -3.329 1.00 59.25 87 GLY A C 1
ATOM 673 O O . GLY A 1 87 ? -44.578 -17.395 -3.450 1.00 59.25 87 GLY A O 1
ATOM 674 N N . GLY A 1 88 ? -43.803 -19.440 -2.905 1.00 63.12 88 GLY A N 1
ATOM 675 C CA . GLY A 1 88 ? -45.075 -20.084 -2.574 1.00 63.12 88 GLY A CA 1
ATOM 676 C C . GLY A 1 88 ? -45.513 -19.881 -1.119 1.00 63.12 88 GLY A C 1
ATOM 677 O O . GLY A 1 88 ? -45.514 -18.761 -0.610 1.00 63.12 88 GLY A O 1
ATOM 678 N N . THR A 1 89 ? -45.972 -20.954 -0.474 1.00 67.25 89 THR A N 1
ATOM 679 C CA . THR A 1 89 ? -46.346 -20.993 0.954 1.00 67.25 89 THR A CA 1
ATOM 680 C C . THR A 1 89 ? -45.564 -22.054 1.732 1.00 67.25 89 THR A C 1
ATOM 682 O O . THR A 1 89 ? -45.916 -22.368 2.868 1.00 67.25 89 THR A O 1
ATOM 685 N N . ASP A 1 90 ? -44.520 -22.619 1.123 1.00 71.81 90 ASP A N 1
ATOM 686 C CA . ASP A 1 90 ? -43.769 -23.755 1.652 1.00 71.81 90 ASP A CA 1
ATOM 687 C C . ASP A 1 90 ? -42.475 -23.256 2.309 1.00 71.81 90 ASP A C 1
ATOM 689 O O . ASP A 1 90 ? -41.374 -23.299 1.751 1.00 71.81 90 ASP A O 1
ATOM 693 N N . TYR A 1 91 ? -42.618 -22.737 3.529 1.00 67.19 91 TYR A N 1
ATOM 694 C CA . TYR A 1 91 ? -41.505 -22.181 4.297 1.00 67.19 91 TYR A CA 1
ATOM 695 C C . TYR A 1 91 ? -40.511 -23.264 4.703 1.00 67.19 91 TYR A C 1
ATOM 697 O O . TYR A 1 91 ? -40.817 -24.156 5.492 1.00 67.19 91 TYR A O 1
ATOM 705 N N . SER A 1 92 ? -39.294 -23.165 4.175 1.00 68.81 92 SER A N 1
ATOM 706 C CA . SER A 1 92 ? -38.233 -24.161 4.373 1.00 68.81 92 SER A CA 1
ATOM 707 C C . SER A 1 92 ? -37.064 -23.638 5.205 1.00 68.81 92 SER A C 1
ATOM 709 O O . SER A 1 92 ? -36.282 -24.426 5.734 1.00 68.81 92 SER A O 1
ATOM 711 N N . ILE A 1 93 ? -36.950 -22.319 5.370 1.00 67.81 93 ILE A N 1
ATOM 712 C CA . ILE A 1 93 ? -35.871 -21.679 6.126 1.00 67.81 93 ILE A CA 1
ATOM 713 C C . ILE A 1 93 ? -36.497 -20.903 7.281 1.00 67.81 93 ILE A C 1
ATOM 715 O O . ILE A 1 93 ? -37.269 -19.985 7.031 1.00 67.81 93 ILE A O 1
ATOM 719 N N . SER A 1 94 ? -36.164 -21.256 8.528 1.00 76.25 94 SER A N 1
ATOM 720 C CA . SER A 1 94 ? -36.660 -20.589 9.740 1.00 76.25 94 SER A CA 1
ATOM 721 C C . SER A 1 94 ? -35.507 -20.146 10.641 1.00 76.25 94 SER A C 1
ATOM 723 O O . SER A 1 94 ? -34.569 -20.905 10.876 1.00 76.25 94 SER A O 1
ATOM 725 N N . SER A 1 95 ? -35.598 -18.945 11.209 1.00 69.56 95 SER A N 1
ATOM 726 C CA . SER A 1 95 ? -34.652 -18.421 12.203 1.00 69.56 95 SER A CA 1
ATOM 727 C C . SER A 1 95 ? -35.395 -17.704 13.326 1.00 69.56 95 SER A C 1
ATOM 729 O O . SER A 1 95 ? -36.440 -17.111 13.080 1.00 69.56 95 SER A O 1
ATOM 731 N N . VAL A 1 96 ? -34.869 -17.750 14.554 1.00 76.00 96 VAL A N 1
ATOM 732 C CA . VAL A 1 96 ? -35.405 -17.009 15.707 1.00 76.00 96 VAL A CA 1
ATOM 733 C C . VAL A 1 96 ? -34.285 -16.192 16.346 1.00 76.00 96 VAL A C 1
ATOM 735 O O . VAL A 1 96 ? -33.257 -16.746 16.722 1.00 76.00 96 VAL A O 1
ATOM 738 N N . THR A 1 97 ? -34.482 -14.881 16.497 1.00 74.00 97 THR A N 1
ATOM 739 C CA . THR A 1 97 ? -33.522 -13.962 17.135 1.00 74.00 97 THR A CA 1
ATOM 740 C C . THR A 1 97 ? -34.211 -13.135 18.217 1.00 74.00 97 THR A C 1
ATOM 742 O O . THR A 1 97 ? -35.312 -12.639 18.003 1.00 74.00 97 THR A O 1
ATOM 745 N N . GLN A 1 98 ? -33.581 -12.950 19.380 1.00 76.50 98 GLN A N 1
ATOM 746 C CA . GLN A 1 98 ? -34.114 -12.070 20.425 1.00 76.50 98 GLN A CA 1
ATOM 747 C C . GLN A 1 98 ? -33.965 -10.592 20.036 1.00 76.50 98 GLN A C 1
ATOM 749 O O . GLN A 1 98 ? -32.893 -10.162 19.607 1.00 76.50 98 GLN A O 1
ATOM 754 N N . LEU A 1 99 ? -35.017 -9.797 20.241 1.00 75.38 99 LEU A N 1
ATOM 755 C CA . LEU A 1 99 ? -34.945 -8.343 20.149 1.00 75.38 99 LEU A CA 1
ATOM 756 C C . LEU A 1 99 ? -34.405 -7.766 21.453 1.00 75.38 99 LEU A C 1
ATOM 758 O O . LEU A 1 99 ? -35.035 -7.855 22.507 1.00 75.38 99 LEU A O 1
ATOM 762 N N . LEU A 1 100 ? -33.234 -7.143 21.365 1.00 70.56 100 LEU A N 1
ATOM 763 C CA . LEU A 1 100 ? -32.673 -6.358 22.453 1.00 70.56 100 LEU A CA 1
ATOM 764 C C . LEU A 1 100 ? -33.112 -4.906 22.280 1.00 70.56 100 LEU A C 1
ATOM 766 O O . LEU A 1 100 ? -32.771 -4.262 21.285 1.00 70.56 100 LEU A O 1
ATOM 770 N N . SER A 1 101 ? -33.867 -4.390 23.250 1.00 66.06 101 SER A N 1
ATOM 771 C CA . SER A 1 101 ? -34.236 -2.978 23.281 1.00 66.06 101 SER A CA 1
ATOM 772 C C . SER A 1 101 ? -32.973 -2.122 23.325 1.00 66.06 101 SER A C 1
ATOM 774 O O . SER A 1 101 ? -32.173 -2.209 24.255 1.00 66.06 101 SER A O 1
ATOM 776 N N . VAL A 1 102 ? -32.793 -1.267 22.320 1.00 62.25 102 VAL A N 1
ATOM 777 C CA . VAL A 1 102 ? -31.814 -0.179 22.395 1.00 62.25 102 VAL A CA 1
ATOM 778 C C . VAL A 1 102 ? -32.354 0.905 23.339 1.00 62.25 102 VAL A C 1
ATOM 780 O O . VAL A 1 102 ? -33.572 1.079 23.398 1.00 62.25 102 VAL A O 1
ATOM 783 N N . PRO A 1 103 ? -31.505 1.672 24.051 1.00 52.50 103 PRO A N 1
ATOM 784 C CA . PRO A 1 103 ? -31.939 2.615 25.092 1.00 52.50 103 PRO A CA 1
ATOM 785 C C . PRO A 1 103 ? -33.055 3.579 24.660 1.00 52.50 103 PRO A C 1
ATOM 787 O O . PRO A 1 103 ? -33.887 3.974 25.469 1.00 52.50 103 PRO A O 1
ATOM 790 N N . TYR A 1 104 ? -33.118 3.909 23.368 1.00 50.56 104 TYR A N 1
ATOM 791 C CA . TYR A 1 104 ? -34.121 4.800 22.787 1.00 50.56 104 TYR A CA 1
ATOM 792 C C . TYR A 1 104 ? -35.548 4.215 22.754 1.00 50.56 104 TYR A C 1
ATOM 794 O O . TYR A 1 104 ? -36.516 4.967 22.821 1.00 50.56 104 TYR A O 1
ATOM 802 N N . ALA A 1 105 ? -35.703 2.886 22.710 1.00 55.81 105 ALA A N 1
ATOM 803 C CA . ALA A 1 105 ? -37.015 2.232 22.721 1.00 55.81 105 ALA A CA 1
ATOM 804 C C . ALA A 1 105 ? -37.714 2.343 24.090 1.00 55.81 105 ALA A C 1
ATOM 806 O O . ALA A 1 105 ? -38.939 2.412 24.148 1.00 55.81 105 ALA A O 1
ATOM 807 N N . LEU A 1 106 ? -36.949 2.446 25.188 1.00 53.25 106 LEU A N 1
ATOM 808 C CA . LEU A 1 106 ? -37.506 2.621 26.536 1.00 53.25 106 LEU A CA 1
ATOM 809 C C . LEU A 1 106 ? -38.152 4.010 26.724 1.00 53.25 106 LEU A C 1
ATOM 811 O O . LEU A 1 106 ? -39.119 4.148 27.467 1.00 53.25 106 LEU A O 1
ATOM 815 N N . TYR A 1 107 ? -37.659 5.030 26.011 1.00 54.09 107 TYR A N 1
ATOM 816 C CA . TYR A 1 107 ? -38.180 6.402 26.073 1.00 54.09 107 TYR A CA 1
ATOM 817 C C . TYR A 1 107 ? -39.444 6.629 25.227 1.00 54.09 107 TYR A C 1
ATOM 819 O O . TYR A 1 107 ? -40.142 7.624 25.432 1.00 54.09 107 TYR A O 1
ATOM 827 N N . ALA A 1 108 ? -39.780 5.719 24.306 1.00 56.06 108 ALA A N 1
ATOM 828 C CA . ALA A 1 108 ? -40.920 5.889 23.403 1.00 56.06 108 ALA A CA 1
ATOM 829 C C . ALA A 1 108 ? -42.283 5.871 24.130 1.00 56.06 108 ALA A C 1
ATOM 831 O O . ALA A 1 108 ? -43.213 6.539 23.685 1.00 56.06 108 ALA A O 1
ATOM 832 N N . LYS A 1 109 ? -42.398 5.193 25.285 1.00 54.81 109 LYS A N 1
ATOM 833 C CA . LYS A 1 109 ? -43.628 5.191 26.109 1.00 54.81 109 LYS A CA 1
ATOM 834 C C . LYS A 1 109 ? -43.860 6.526 26.830 1.00 54.81 109 LYS A C 1
ATOM 836 O O . LYS A 1 109 ? -45.000 6.882 27.109 1.00 54.81 109 LYS A O 1
ATOM 841 N N . THR A 1 110 ? -42.797 7.286 27.094 1.00 54.00 110 THR A N 1
ATOM 842 C CA . THR A 1 110 ? -42.863 8.560 27.831 1.00 54.00 110 THR A CA 1
ATOM 843 C C . THR A 1 110 ? -43.008 9.775 26.910 1.00 54.00 110 THR A C 1
ATOM 845 O O . THR A 1 110 ? -43.404 10.843 27.363 1.00 54.00 110 THR A O 1
ATOM 848 N N . ALA A 1 111 ? -42.719 9.630 25.613 1.00 53.66 111 ALA A N 1
ATOM 849 C CA . ALA A 1 111 ? -42.718 10.738 24.652 1.00 53.66 111 ALA A CA 1
ATOM 850 C C . ALA A 1 111 ? -44.107 11.088 24.069 1.00 53.66 111 ALA A C 1
ATOM 852 O O . ALA A 1 111 ? -44.226 12.044 23.306 1.00 53.66 111 ALA A O 1
ATOM 853 N N . GLY A 1 112 ? -45.157 10.334 24.416 1.00 54.50 112 GLY A N 1
ATOM 854 C CA . GLY A 1 112 ? -46.484 10.409 23.790 1.00 54.50 112 GLY A CA 1
ATOM 855 C C . GLY A 1 112 ? -47.608 11.043 24.617 1.00 54.50 112 GLY A C 1
ATOM 856 O O . GLY A 1 112 ? -48.753 10.638 24.442 1.00 54.50 112 GLY A O 1
ATOM 857 N N . SER A 1 113 ? -47.339 12.003 25.509 1.00 49.97 113 SER A N 1
ATOM 858 C CA . SER A 1 113 ? -48.411 12.782 26.158 1.00 49.97 113 SER A CA 1
ATOM 859 C C . SER A 1 113 ? -48.241 14.277 25.899 1.00 49.97 113 SER A C 1
ATOM 861 O O . SER A 1 113 ? -47.401 14.936 26.506 1.00 49.97 113 SER A O 1
ATOM 863 N N . SER A 1 114 ? -49.041 14.819 24.978 1.00 48.47 114 SER A N 1
ATOM 864 C CA . SER A 1 114 ? -49.082 16.253 24.649 1.00 48.47 114 SER A CA 1
ATOM 865 C C . SER A 1 114 ? -50.207 17.008 25.364 1.00 48.47 114 SER A C 1
ATOM 867 O O . SER A 1 114 ? -50.566 18.104 24.942 1.00 48.47 114 SER A O 1
ATOM 869 N N . ILE A 1 115 ? -50.768 16.461 26.447 1.00 52.47 115 ILE A N 1
ATOM 870 C CA . ILE A 1 115 ? -51.744 17.185 27.269 1.00 52.47 115 ILE A CA 1
ATOM 871 C C . ILE A 1 115 ? -51.399 16.986 28.748 1.00 52.47 115 ILE A C 1
ATOM 873 O O . ILE A 1 115 ? -51.685 15.927 29.309 1.00 52.47 115 ILE A O 1
ATOM 877 N N . PRO A 1 116 ? -50.780 17.979 29.411 1.00 51.56 116 PRO A N 1
ATOM 878 C CA . PRO A 1 116 ? -50.768 18.019 30.864 1.00 51.56 116 PRO A CA 1
ATOM 879 C C . PRO A 1 116 ? -52.221 18.045 31.361 1.00 51.56 116 PRO A C 1
ATOM 881 O O . PRO A 1 116 ? -52.995 18.918 30.967 1.00 51.56 116 PRO A O 1
ATOM 884 N N . GLY A 1 117 ? -52.613 17.080 32.198 1.00 56.69 117 GLY A N 1
ATOM 885 C CA . GLY A 1 117 ? -53.877 17.160 32.937 1.00 56.69 117 GLY A CA 1
ATOM 886 C C . GLY A 1 117 ? -53.908 18.403 33.840 1.00 56.69 117 GLY A C 1
ATOM 887 O O . GLY A 1 117 ? -52.851 18.998 34.084 1.00 56.69 117 GLY A O 1
ATOM 888 N N . PRO A 1 118 ? -55.086 18.826 34.341 1.00 52.59 118 PRO A N 1
ATOM 889 C CA . PRO A 1 118 ? -55.170 19.973 35.238 1.00 52.59 118 PRO A CA 1
ATOM 890 C C . PRO A 1 118 ? -54.210 19.777 36.412 1.00 52.59 118 PRO A C 1
ATOM 892 O O . PRO A 1 118 ? -54.213 18.736 37.071 1.00 52.59 118 PRO A O 1
ATOM 895 N N . LYS A 1 119 ? -53.351 20.777 36.627 1.00 50.50 119 LYS A N 1
ATOM 896 C CA . LYS A 1 119 ? -52.384 20.801 37.721 1.00 50.50 119 LYS A CA 1
ATOM 897 C C . LYS A 1 119 ? -53.156 20.703 39.037 1.00 50.50 119 LYS A C 1
ATOM 899 O O . LYS A 1 119 ? -53.885 21.629 39.379 1.00 50.50 119 LYS A O 1
ATOM 904 N N . GLY A 1 120 ? -53.008 19.582 39.742 1.00 61.22 120 GLY A N 1
ATOM 905 C CA . GLY A 1 120 ? -53.405 19.499 41.145 1.00 61.22 120 GLY A CA 1
ATOM 906 C C . GLY A 1 120 ? -52.617 20.525 41.956 1.00 61.22 120 GLY A C 1
ATOM 907 O O . GLY A 1 120 ? -51.490 20.863 41.575 1.00 61.22 120 GLY A O 1
ATOM 908 N N . ASP A 1 121 ? -53.216 21.033 43.035 1.00 56.34 121 ASP A N 1
ATOM 909 C CA . ASP A 1 121 ? -52.537 21.943 43.956 1.00 56.34 121 ASP A CA 1
ATOM 910 C C . ASP A 1 121 ? -51.147 21.397 44.286 1.00 56.34 121 ASP A C 1
ATOM 912 O O . ASP A 1 121 ? -50.970 20.199 44.523 1.00 56.34 121 ASP A O 1
ATOM 916 N N . THR A 1 122 ? -50.145 22.274 44.222 1.00 48.69 122 THR A N 1
ATOM 917 C CA . THR A 1 122 ? -48.762 21.917 44.527 1.00 48.69 122 THR A CA 1
ATOM 918 C C . THR A 1 122 ? -48.729 21.385 45.958 1.00 48.69 122 THR A C 1
ATOM 920 O O . THR A 1 122 ? -48.817 22.166 46.902 1.00 48.69 122 THR A O 1
ATOM 923 N N . GLY A 1 123 ? -48.629 20.063 46.123 1.00 63.00 123 GLY A N 1
ATOM 924 C CA . GLY A 1 123 ? -48.271 19.477 47.410 1.00 63.00 123 GLY A CA 1
ATOM 925 C C . GLY A 1 123 ? -46.952 20.088 47.872 1.00 63.00 123 GLY A C 1
ATOM 926 O O . GLY A 1 123 ? -46.113 20.415 47.027 1.00 63.00 123 GLY A O 1
ATOM 927 N N . GLU A 1 124 ? -46.792 20.285 49.183 1.00 59.31 124 GLU A N 1
ATOM 928 C CA . GLU A 1 124 ? -45.532 20.769 49.752 1.00 59.31 124 GLU A CA 1
ATOM 929 C C . GLU A 1 124 ? -44.375 20.011 49.102 1.00 59.31 124 GLU A C 1
ATOM 931 O O . GLU A 1 124 ? -44.374 18.777 49.049 1.00 59.31 124 GLU A O 1
ATOM 936 N N . GLN A 1 125 ? -43.443 20.758 48.510 1.00 56.16 125 GLN A N 1
ATOM 937 C CA . GLN A 1 125 ? -42.282 20.168 47.869 1.00 56.16 125 GLN A CA 1
ATOM 938 C C . GLN A 1 125 ? -41.558 19.345 48.933 1.00 56.16 125 GLN A C 1
ATOM 940 O O . GLN A 1 125 ? -41.029 19.907 49.889 1.00 56.16 125 GLN A O 1
ATOM 945 N N . GLY A 1 126 ? -41.568 18.019 48.779 1.00 65.88 126 GLY A N 1
ATOM 946 C CA . GLY A 1 126 ? -40.797 17.146 49.652 1.00 65.88 126 GLY A CA 1
ATOM 947 C C . GLY A 1 126 ? -39.340 17.604 49.668 1.00 65.88 126 GLY A C 1
ATOM 948 O O . GLY A 1 126 ? -38.808 17.983 48.620 1.00 65.88 126 GLY A O 1
ATOM 949 N N . GLU A 1 127 ? -38.730 17.597 50.857 1.00 66.81 127 GLU A N 1
ATOM 950 C CA . GLU A 1 127 ? -37.303 17.872 51.059 1.00 66.81 127 GLU A CA 1
ATOM 951 C C . GLU A 1 127 ? -36.488 17.224 49.934 1.00 66.81 127 GLU A C 1
ATOM 953 O O . GLU A 1 127 ? -36.692 16.048 49.609 1.00 66.81 127 GLU A O 1
ATOM 958 N N . ALA A 1 128 ? -35.598 18.001 49.310 1.00 72.62 128 ALA A N 1
ATOM 959 C CA . ALA A 1 128 ? -34.758 17.495 48.235 1.00 72.62 128 ALA A CA 1
ATOM 960 C C . ALA A 1 128 ? -34.056 16.216 48.711 1.00 72.62 128 ALA A C 1
ATOM 962 O O . ALA A 1 128 ? -33.437 16.190 49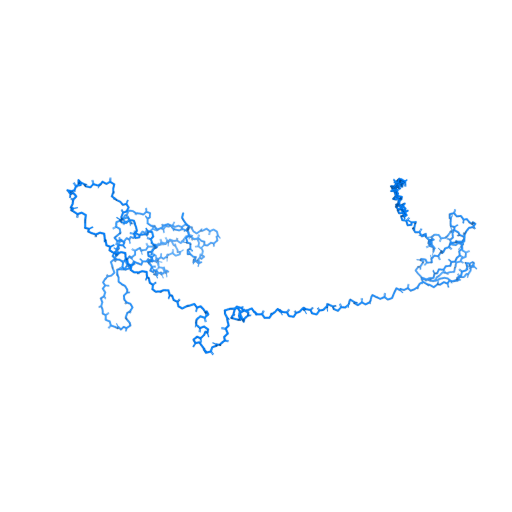.778 1.00 72.62 128 ALA A O 1
ATOM 963 N N . GLY A 1 129 ? -34.188 15.135 47.939 1.00 71.50 129 GLY A N 1
ATOM 964 C CA . GLY A 1 129 ? -33.487 13.895 48.237 1.00 71.50 129 GLY A CA 1
ATOM 965 C C . GLY A 1 129 ? -31.996 14.191 48.335 1.00 71.50 129 GLY A C 1
ATOM 966 O O . GLY A 1 129 ? -31.416 14.706 47.387 1.00 71.50 129 GLY A O 1
ATOM 967 N N . LYS A 1 130 ? -31.397 13.902 49.494 1.00 74.06 130 LYS A N 1
ATOM 968 C CA . LYS A 1 130 ? -29.949 14.002 49.707 1.00 74.06 130 LYS A CA 1
ATOM 969 C C . LYS A 1 130 ? -29.225 13.311 48.554 1.00 74.06 130 LYS A C 1
ATOM 971 O O . LYS A 1 130 ? -29.528 12.148 48.275 1.00 74.06 130 LYS A O 1
ATOM 976 N N . ASP A 1 131 ? -28.311 14.038 47.913 1.00 78.31 131 ASP A N 1
ATOM 977 C CA . ASP A 1 131 ? -27.499 13.522 46.815 1.00 78.31 131 ASP A CA 1
ATOM 978 C C . ASP A 1 131 ? -26.922 12.157 47.203 1.00 78.31 131 ASP A C 1
ATOM 980 O O . ASP A 1 131 ? -26.470 11.944 48.336 1.00 78.31 131 ASP A O 1
ATOM 984 N N . GLY A 1 132 ? -26.980 11.205 46.270 1.00 74.62 132 GLY A N 1
ATOM 985 C CA . GLY A 1 132 ? -26.313 9.925 46.457 1.00 74.62 132 GLY A CA 1
ATOM 986 C C . GLY A 1 132 ? -24.835 10.176 46.739 1.00 74.62 132 GLY A C 1
ATOM 987 O O . GLY A 1 132 ? -24.206 10.983 46.058 1.00 74.62 132 GLY A O 1
ATOM 988 N N . ILE A 1 133 ? -24.279 9.506 47.750 1.00 75.38 133 ILE A N 1
ATOM 989 C CA . ILE A 1 133 ? -22.837 9.556 47.987 1.00 75.38 133 ILE A CA 1
ATOM 990 C C . ILE A 1 133 ? -22.118 9.139 46.702 1.00 75.38 133 ILE A C 1
ATOM 992 O O . ILE A 1 133 ? -22.449 8.109 46.108 1.00 75.38 133 ILE A O 1
ATOM 996 N N . ASN A 1 134 ? -21.147 9.939 46.262 1.00 80.12 134 ASN A N 1
ATOM 997 C CA . ASN A 1 134 ? -20.265 9.513 45.185 1.00 80.12 134 ASN A CA 1
ATOM 998 C C . ASN A 1 134 ? -19.643 8.168 45.578 1.00 80.12 134 ASN A C 1
ATOM 1000 O O . ASN A 1 134 ? -19.259 7.964 46.735 1.00 80.12 134 ASN A O 1
ATOM 1004 N N . GLY A 1 135 ? -19.581 7.239 44.622 1.00 79.00 135 GLY A N 1
ATOM 1005 C CA . GLY A 1 135 ? -18.863 5.987 44.824 1.00 79.00 135 GLY A CA 1
ATOM 1006 C C . GLY A 1 135 ? -17.420 6.279 45.233 1.00 79.00 135 GLY A C 1
ATOM 1007 O O . GLY A 1 135 ? -16.830 7.255 44.776 1.00 79.00 135 GLY A O 1
ATOM 1008 N N . ILE A 1 136 ? -16.866 5.450 46.114 1.00 82.19 136 ILE A N 1
ATOM 1009 C CA . ILE A 1 136 ? -15.447 5.525 46.465 1.00 82.19 136 ILE A CA 1
ATOM 1010 C C . ILE A 1 136 ? -14.597 5.338 45.206 1.00 82.19 136 ILE A C 1
ATOM 1012 O O . ILE A 1 136 ? -14.795 4.377 44.458 1.00 82.19 136 ILE A O 1
ATOM 1016 N N . ASP A 1 137 ? -13.646 6.244 44.991 1.00 82.81 137 ASP A N 1
ATOM 1017 C CA . ASP A 1 137 ? -12.677 6.114 43.909 1.00 82.81 137 ASP A CA 1
ATOM 1018 C C . ASP A 1 137 ? -11.890 4.802 44.069 1.00 82.81 137 ASP A C 1
ATOM 1020 O O . ASP A 1 137 ? -11.459 4.428 45.164 1.00 82.81 137 ASP A O 1
ATOM 1024 N N . GLY A 1 138 ? -11.724 4.073 42.964 1.00 85.19 138 GLY A N 1
ATOM 1025 C CA . GLY A 1 138 ? -10.941 2.839 42.936 1.00 85.19 138 GLY A CA 1
ATOM 1026 C C . GLY A 1 138 ? -9.442 3.089 43.139 1.00 85.19 138 GLY A C 1
ATOM 1027 O O . GLY A 1 138 ? -8.944 4.200 42.961 1.00 85.19 138 GLY A O 1
ATOM 1028 N N . LYS A 1 139 ? -8.692 2.032 43.478 1.00 91.88 139 LYS A N 1
ATOM 1029 C CA . LYS A 1 139 ? -7.223 2.099 43.574 1.00 91.88 139 LYS A CA 1
ATOM 1030 C C . LYS A 1 139 ? -6.614 2.515 42.229 1.00 91.88 139 LYS A C 1
ATOM 1032 O O . LYS A 1 139 ? -7.026 2.018 41.182 1.00 91.88 139 LYS A O 1
ATOM 1037 N N . SER A 1 140 ? -5.606 3.387 42.261 1.00 91.12 140 SER A N 1
ATOM 1038 C CA . SER A 1 140 ? -4.827 3.730 41.068 1.00 91.12 140 SER A CA 1
ATOM 1039 C C . SER A 1 140 ? -3.960 2.549 40.617 1.00 91.12 140 SER A C 1
ATOM 1041 O O . SER A 1 140 ? -3.616 1.677 41.417 1.00 91.12 140 SER A O 1
ATOM 1043 N N . ALA A 1 141 ? -3.540 2.545 39.348 1.00 90.56 141 ALA A N 1
ATOM 1044 C CA . ALA A 1 141 ? -2.619 1.529 38.832 1.00 90.56 141 ALA A CA 1
ATOM 1045 C C . ALA A 1 141 ? -1.299 1.476 39.630 1.00 90.56 141 ALA A C 1
ATOM 1047 O O . ALA A 1 141 ? -0.774 0.394 39.881 1.00 90.56 141 ALA A O 1
ATOM 1048 N N . TYR A 1 142 ? -0.809 2.633 40.090 1.00 93.81 142 TYR A N 1
ATOM 1049 C CA . TYR A 1 142 ? 0.361 2.730 40.963 1.00 93.81 142 TYR A CA 1
ATOM 1050 C C . TYR A 1 142 ? 0.106 2.110 42.346 1.00 93.81 142 TYR A C 1
ATOM 1052 O O . TYR A 1 142 ? 0.946 1.372 42.853 1.00 93.81 142 TYR A O 1
ATOM 1060 N N . GLN A 1 143 ? -1.078 2.315 42.931 1.00 93.50 143 GLN A N 1
ATOM 1061 C CA . GLN A 1 143 ? -1.432 1.679 44.202 1.00 93.50 143 GLN A CA 1
ATOM 1062 C C . GLN A 1 143 ? -1.541 0.154 44.066 1.00 93.50 143 GLN A C 1
ATOM 1064 O O . GLN A 1 143 ? -1.055 -0.572 44.926 1.00 93.50 143 GLN A O 1
ATOM 1069 N N . THR A 1 144 ? -2.113 -0.353 42.970 1.00 93.94 144 THR A N 1
ATOM 1070 C CA . THR A 1 144 ? -2.124 -1.798 42.678 1.00 93.94 144 THR A CA 1
ATOM 1071 C C . THR A 1 144 ? -0.712 -2.356 42.473 1.00 93.94 144 THR A C 1
ATOM 1073 O O . THR A 1 144 ? -0.434 -3.485 42.873 1.00 93.94 144 THR A O 1
ATOM 1076 N N . TRP A 1 145 ? 0.197 -1.572 41.888 1.00 92.81 145 TRP A N 1
ATOM 1077 C CA . TRP A 1 145 ? 1.605 -1.939 41.733 1.00 92.81 145 TRP A CA 1
ATOM 1078 C C . TRP A 1 145 ? 2.334 -2.032 43.083 1.00 92.81 145 TRP A C 1
ATOM 1080 O O . TRP A 1 145 ? 3.054 -3.005 43.306 1.00 92.81 145 TRP A O 1
ATOM 1090 N N . LEU A 1 146 ? 2.087 -1.099 44.011 1.00 93.38 146 LEU A N 1
ATOM 1091 C CA . LEU A 1 146 ? 2.598 -1.176 45.388 1.00 93.38 146 LEU A CA 1
ATOM 1092 C C . LEU A 1 146 ? 2.028 -2.385 46.147 1.00 93.38 146 LEU A C 1
ATOM 1094 O O . LEU A 1 146 ? 2.773 -3.110 46.804 1.00 93.38 146 LEU A O 1
ATOM 1098 N N . ASP A 1 147 ? 0.725 -2.652 46.011 1.00 94.38 147 ASP A N 1
ATOM 1099 C CA . ASP A 1 147 ? 0.055 -3.795 46.653 1.00 94.38 147 ASP A CA 1
ATOM 1100 C C . ASP A 1 147 ? 0.616 -5.153 46.184 1.00 94.38 147 ASP A C 1
ATOM 1102 O O . ASP A 1 147 ? 0.547 -6.141 46.914 1.00 94.38 147 ASP A O 1
ATOM 1106 N N . ALA A 1 148 ? 1.207 -5.207 44.986 1.00 92.19 148 ALA A N 1
ATOM 1107 C CA . ALA A 1 148 ? 1.902 -6.382 44.461 1.00 92.19 148 ALA A CA 1
ATOM 1108 C C . ALA A 1 148 ? 3.321 -6.575 45.045 1.00 92.19 148 ALA A C 1
ATOM 1110 O O . ALA A 1 148 ? 4.062 -7.441 44.582 1.00 92.19 148 ALA A O 1
ATOM 1111 N N . GLY A 1 149 ? 3.705 -5.785 46.054 1.00 93.25 149 GLY A N 1
ATOM 1112 C CA . GLY A 1 149 ? 4.993 -5.880 46.746 1.00 93.25 149 GLY A CA 1
ATOM 1113 C C . GLY A 1 149 ? 6.130 -5.114 46.071 1.00 93.25 149 GLY A C 1
ATOM 1114 O O . GLY A 1 149 ? 7.287 -5.283 46.453 1.00 93.25 149 GLY A O 1
ATOM 1115 N N . ASN A 1 150 ? 5.827 -4.278 45.076 1.00 91.94 150 ASN A N 1
ATOM 1116 C CA . ASN A 1 150 ? 6.833 -3.432 44.448 1.00 91.94 150 ASN A CA 1
ATOM 1117 C C . ASN A 1 150 ? 7.120 -2.195 45.311 1.00 91.94 150 ASN A C 1
ATOM 1119 O O . ASN A 1 150 ? 6.243 -1.677 46.000 1.00 91.94 150 ASN A O 1
ATOM 1123 N N . MET A 1 151 ? 8.356 -1.704 45.249 1.00 91.75 151 MET A N 1
ATOM 1124 C CA . MET A 1 151 ? 8.796 -0.490 45.934 1.00 91.75 151 MET A CA 1
ATOM 1125 C C . MET A 1 151 ? 9.383 0.478 44.910 1.00 91.75 151 MET A C 1
ATOM 1127 O O . MET A 1 151 ? 10.149 0.067 44.041 1.00 91.75 151 MET A O 1
ATOM 1131 N N . GLY A 1 152 ? 9.038 1.756 45.020 1.00 91.31 152 GLY A N 1
ATOM 1132 C CA . GLY A 1 152 ? 9.519 2.814 44.132 1.00 91.31 152 GLY A CA 1
ATOM 1133 C C . GLY A 1 152 ? 8.520 3.959 44.058 1.00 91.31 152 GLY A C 1
ATOM 1134 O O . GLY A 1 152 ? 7.426 3.861 44.601 1.00 91.31 152 GLY A O 1
ATOM 1135 N N . SER A 1 153 ? 8.921 5.048 43.422 1.00 94.69 153 SER A N 1
ATOM 1136 C CA . SER A 1 153 ? 8.128 6.248 43.159 1.00 94.69 153 SER A CA 1
ATOM 1137 C C . SER A 1 153 ? 7.215 6.089 41.940 1.00 94.69 153 SER A C 1
ATOM 1139 O O . SER A 1 153 ? 7.439 5.244 41.072 1.00 94.69 153 SER A O 1
ATOM 1141 N N . GLU A 1 154 ? 6.216 6.966 41.808 1.00 93.00 154 GLU A N 1
ATOM 1142 C CA . GLU A 1 154 ? 5.347 7.009 40.622 1.00 93.00 154 GLU A CA 1
ATOM 1143 C C . GLU A 1 154 ? 6.150 7.258 39.331 1.00 93.00 154 GLU A C 1
ATOM 1145 O O . GLU A 1 154 ? 5.860 6.687 38.281 1.00 93.00 154 GLU A O 1
ATOM 1150 N N . THR A 1 155 ? 7.235 8.033 39.415 1.00 90.50 155 THR A N 1
ATOM 1151 C CA . THR A 1 155 ? 8.165 8.254 38.299 1.00 90.50 155 THR A CA 1
ATOM 1152 C C . THR A 1 155 ? 8.845 6.959 37.851 1.00 90.50 155 THR A C 1
ATOM 1154 O O . THR A 1 155 ? 8.945 6.698 36.651 1.00 90.50 155 THR A O 1
ATOM 1157 N N . GLU A 1 156 ? 9.292 6.131 38.798 1.00 88.06 156 GLU A N 1
ATOM 1158 C CA . GLU A 1 156 ? 9.902 4.826 38.513 1.00 88.06 156 GLU A CA 1
ATOM 1159 C C . GLU A 1 156 ? 8.868 3.840 37.957 1.00 88.06 156 GLU A C 1
ATOM 1161 O O . GLU A 1 156 ? 9.161 3.117 37.003 1.00 88.06 156 GLU A O 1
ATOM 1166 N N . PHE A 1 157 ? 7.630 3.880 38.462 1.00 93.06 157 PHE A N 1
ATOM 1167 C CA . PHE A 1 157 ? 6.514 3.114 37.910 1.00 93.06 157 PHE A CA 1
ATOM 1168 C C . PHE A 1 157 ? 6.254 3.468 36.437 1.00 93.06 157 PHE A C 1
ATOM 1170 O O . PHE A 1 157 ? 6.256 2.580 35.585 1.00 93.06 157 PHE A O 1
ATOM 1177 N N . ILE A 1 158 ? 6.123 4.752 36.090 1.00 90.25 158 ILE A N 1
ATOM 1178 C CA . ILE A 1 158 ? 5.911 5.180 34.696 1.00 90.25 158 ILE A CA 1
ATOM 1179 C C . ILE A 1 158 ? 7.111 4.837 33.800 1.00 90.25 158 ILE A C 1
ATOM 1181 O O . ILE A 1 158 ? 6.930 4.514 32.624 1.00 90.25 158 ILE A O 1
ATOM 1185 N N . ALA A 1 159 ? 8.335 4.882 34.331 1.00 86.12 159 ALA A N 1
ATOM 1186 C CA . ALA A 1 159 ? 9.521 4.441 33.602 1.00 86.12 159 ALA A CA 1
ATOM 1187 C C . ALA A 1 159 ? 9.485 2.932 33.309 1.00 86.12 159 ALA A C 1
ATOM 1189 O O . ALA A 1 159 ? 9.835 2.535 32.200 1.00 86.12 159 ALA A O 1
ATOM 1190 N N . SER A 1 160 ? 8.997 2.114 34.249 1.00 84.81 160 SER A N 1
ATOM 1191 C CA . SER A 1 160 ? 8.873 0.658 34.076 1.00 84.81 160 SER A CA 1
ATOM 1192 C C . SER A 1 160 ? 7.871 0.247 32.990 1.00 84.81 160 SER A C 1
ATOM 1194 O O . SER A 1 160 ? 8.035 -0.795 32.361 1.00 84.81 160 SER A O 1
ATOM 1196 N N . LEU A 1 161 ? 6.856 1.080 32.724 1.00 87.38 161 LEU A N 1
ATOM 1197 C CA . LEU A 1 161 ? 5.850 0.830 31.685 1.00 87.38 161 LEU A CA 1
ATOM 1198 C C . LEU A 1 161 ? 6.351 1.143 30.268 1.00 87.38 161 LEU A C 1
ATOM 1200 O O . LEU A 1 161 ? 5.723 0.741 29.286 1.00 87.38 161 LEU A O 1
ATOM 1204 N N . LYS A 1 162 ? 7.461 1.875 30.130 1.00 84.62 162 LYS A N 1
ATOM 1205 C CA . LYS A 1 162 ? 8.053 2.158 28.822 1.00 84.62 162 LYS A CA 1
ATOM 1206 C C . LYS A 1 162 ? 8.900 0.964 28.402 1.00 84.62 162 LYS A C 1
ATOM 1208 O O . LYS A 1 162 ? 9.961 0.721 28.968 1.00 84.62 162 LYS A O 1
ATOM 1213 N N . GLY A 1 163 ? 8.445 0.249 27.374 1.00 77.50 163 GLY A N 1
ATOM 1214 C CA . GLY A 1 163 ? 9.268 -0.756 26.704 1.00 77.50 163 GLY A CA 1
ATOM 1215 C C . GLY A 1 163 ? 10.613 -0.164 26.272 1.00 77.50 163 GLY A C 1
ATOM 1216 O O . GLY A 1 163 ? 10.715 1.030 25.966 1.00 77.50 163 GLY A O 1
ATOM 1217 N N . THR A 1 164 ? 11.657 -0.989 26.257 1.00 79.81 164 THR A N 1
ATOM 1218 C CA . THR A 1 164 ? 12.961 -0.566 25.747 1.00 79.81 164 THR A CA 1
ATOM 1219 C C . THR A 1 164 ? 12.816 -0.113 24.295 1.00 79.81 164 THR A C 1
ATOM 1221 O O . THR A 1 164 ? 12.060 -0.683 23.505 1.00 79.81 164 THR A O 1
ATOM 1224 N N . LYS A 1 165 ? 13.520 0.962 23.927 1.00 80.69 165 LYS A N 1
ATOM 1225 C CA . LYS A 1 165 ? 13.596 1.389 22.528 1.00 80.69 165 LYS A CA 1
ATOM 1226 C C . LYS A 1 165 ? 14.187 0.235 21.716 1.00 80.69 165 LYS A C 1
ATOM 1228 O O . L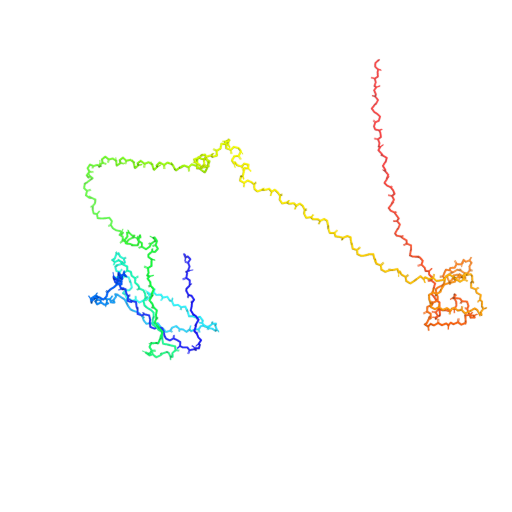YS A 1 165 ? 15.267 -0.237 22.057 1.00 80.69 165 LYS A O 1
ATOM 1233 N N . GLY A 1 166 ? 13.481 -0.194 20.668 1.00 80.94 166 GLY A N 1
ATOM 1234 C CA . GLY A 1 166 ? 13.956 -1.256 19.782 1.00 80.94 166 GLY A CA 1
ATOM 1235 C C . GLY A 1 166 ? 15.352 -0.948 19.242 1.00 80.94 166 GLY A C 1
ATOM 1236 O O . GLY A 1 166 ? 15.681 0.217 18.983 1.00 80.94 166 GLY A O 1
ATOM 1237 N N . GLU A 1 167 ? 16.173 -1.987 19.102 1.00 84.38 167 GLU A N 1
ATOM 1238 C CA . GLU A 1 167 ? 17.505 -1.856 18.523 1.00 84.38 167 GLU A CA 1
ATOM 1239 C C . GLU A 1 167 ? 17.406 -1.256 17.115 1.00 84.38 167 GLU A C 1
ATOM 1241 O O . GLU A 1 167 ? 16.474 -1.526 16.351 1.00 84.38 167 GLU A O 1
ATOM 1246 N N . LYS A 1 168 ? 18.353 -0.377 16.780 1.00 83.19 168 LYS A N 1
ATOM 1247 C CA . LYS A 1 168 ? 18.441 0.185 15.434 1.00 83.19 168 LYS A CA 1
ATOM 1248 C C . LYS A 1 168 ? 18.743 -0.967 14.476 1.00 83.19 168 LYS A C 1
ATOM 1250 O O . LYS A 1 168 ? 19.728 -1.664 14.684 1.00 83.19 168 LYS A O 1
ATOM 1255 N N . GLY A 1 169 ? 17.922 -1.129 13.437 1.00 79.38 169 GLY A N 1
ATOM 1256 C CA . GLY A 1 169 ? 18.168 -2.135 12.404 1.00 79.38 169 GLY A CA 1
ATOM 1257 C C . GLY A 1 169 ? 19.579 -2.010 11.831 1.00 79.38 169 GLY A C 1
ATOM 1258 O O . GLY A 1 169 ? 20.089 -0.892 11.674 1.00 79.38 169 GLY A O 1
ATOM 1259 N N . GLU A 1 170 ? 20.211 -3.150 11.556 1.00 83.19 170 GLU A N 1
ATOM 1260 C CA . GLU A 1 170 ? 21.548 -3.160 10.971 1.00 83.19 170 GLU A CA 1
ATOM 1261 C C . GLU A 1 170 ? 21.560 -2.411 9.626 1.00 83.19 170 GLU A C 1
ATOM 1263 O O . GLU A 1 170 ? 20.571 -2.448 8.884 1.00 83.19 170 GLU A O 1
ATOM 1268 N N . PRO A 1 171 ? 22.651 -1.694 9.297 1.00 87.25 171 PRO A N 1
ATOM 1269 C CA . PRO A 1 171 ? 22.817 -1.114 7.972 1.00 87.25 171 PRO A CA 1
ATOM 1270 C C . PRO A 1 171 ? 22.682 -2.190 6.889 1.00 87.25 171 PRO A C 1
ATOM 1272 O O . PRO A 1 171 ? 23.210 -3.290 7.036 1.00 87.25 171 PRO A O 1
ATOM 1275 N N . GLY A 1 172 ? 22.011 -1.862 5.782 1.00 77.50 172 GLY A N 1
ATOM 1276 C CA . GLY A 1 172 ? 21.977 -2.749 4.620 1.00 77.50 172 GLY A CA 1
ATOM 1277 C C . GLY A 1 172 ? 23.391 -3.034 4.106 1.00 77.50 172 GLY A C 1
ATOM 1278 O O . GLY A 1 172 ? 24.266 -2.164 4.162 1.00 77.50 172 GLY A O 1
ATOM 1279 N N . THR A 1 173 ? 23.620 -4.245 3.602 1.00 84.62 173 THR A N 1
ATOM 1280 C CA . THR A 1 173 ? 24.894 -4.602 2.970 1.00 84.62 173 THR A CA 1
ATOM 1281 C C . THR A 1 173 ? 25.158 -3.688 1.766 1.00 84.62 173 THR A C 1
ATOM 1283 O O . THR A 1 173 ? 24.217 -3.389 1.023 1.00 84.62 173 THR A O 1
ATOM 1286 N N . PRO A 1 174 ? 26.407 -3.240 1.536 1.00 87.50 174 PRO A N 1
ATOM 1287 C CA . PRO A 1 174 ? 26.769 -2.565 0.293 1.00 87.50 174 PRO A CA 1
ATOM 1288 C C . PRO A 1 174 ? 26.351 -3.402 -0.923 1.00 87.50 174 PRO A C 1
ATOM 1290 O O . PRO A 1 174 ? 26.439 -4.627 -0.881 1.00 87.50 174 PRO A O 1
ATOM 1293 N N . GLY A 1 175 ? 25.887 -2.746 -1.989 1.00 78.25 175 GLY A N 1
ATOM 1294 C CA . GLY A 1 175 ? 25.553 -3.436 -3.236 1.00 78.25 175 GLY A CA 1
ATOM 1295 C C . GLY A 1 175 ? 26.789 -4.054 -3.892 1.00 78.25 175 GLY A C 1
ATOM 1296 O O . GLY A 1 175 ? 27.907 -3.566 -3.701 1.00 78.25 175 GLY A O 1
ATOM 1297 N N . ASP A 1 176 ? 26.580 -5.109 -4.679 1.00 83.31 176 ASP A N 1
ATOM 1298 C CA . ASP A 1 176 ? 27.655 -5.762 -5.422 1.00 83.31 176 ASP A CA 1
ATOM 1299 C C . ASP A 1 176 ? 28.361 -4.770 -6.357 1.00 83.31 176 ASP A C 1
ATOM 1301 O O . ASP A 1 176 ? 27.745 -3.916 -7.004 1.00 83.31 176 ASP A O 1
ATOM 1305 N N . LYS A 1 177 ? 29.688 -4.877 -6.433 1.00 82.31 177 LYS A N 1
ATOM 1306 C CA . LYS A 1 177 ? 30.483 -4.124 -7.405 1.00 82.31 177 LYS A CA 1
ATOM 1307 C C . LYS A 1 177 ? 30.089 -4.593 -8.811 1.00 82.31 177 LYS A C 1
ATOM 1309 O O . LYS A 1 177 ? 30.160 -5.784 -9.085 1.00 82.31 177 LYS A O 1
ATOM 1314 N N . GLY A 1 178 ? 29.727 -3.663 -9.697 1.00 72.50 178 GLY A N 1
ATOM 1315 C CA . GLY A 1 178 ? 29.423 -3.989 -11.095 1.00 72.50 178 GLY A CA 1
ATOM 1316 C C . GLY A 1 178 ? 30.607 -4.619 -11.843 1.00 72.50 178 GLY A C 1
ATOM 1317 O O . GLY A 1 178 ? 31.768 -4.397 -11.479 1.00 72.50 178 GL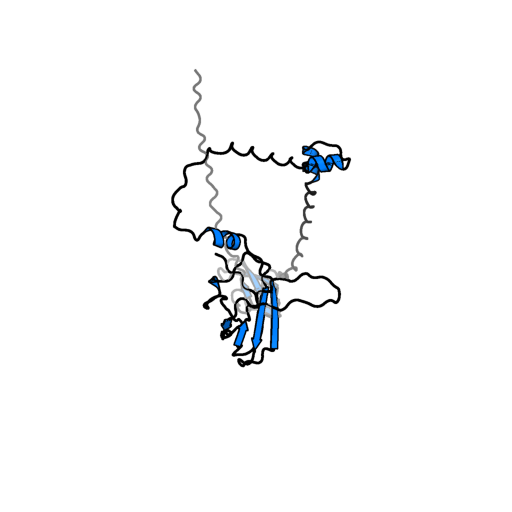Y A O 1
ATOM 1318 N N . ASP A 1 179 ? 30.299 -5.380 -12.8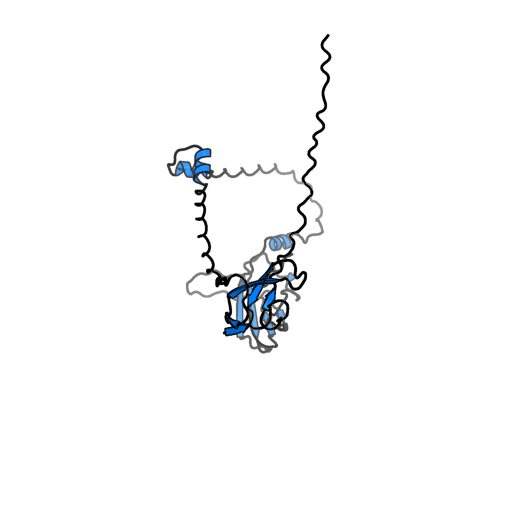96 1.00 70.38 179 ASP A N 1
ATOM 1319 C CA . ASP A 1 179 ? 31.288 -6.047 -13.747 1.00 70.38 179 ASP A CA 1
ATOM 1320 C C . ASP A 1 179 ? 32.293 -5.053 -14.353 1.00 70.38 179 ASP A C 1
ATOM 1322 O O . ASP A 1 179 ? 31.967 -3.905 -14.673 1.00 70.38 179 ASP A O 1
ATOM 1326 N N . ALA A 1 180 ? 33.541 -5.492 -14.536 1.00 73.81 180 ALA A N 1
ATOM 1327 C CA . ALA A 1 180 ? 34.533 -4.709 -15.262 1.00 73.81 180 ALA A CA 1
ATOM 1328 C C . ALA A 1 180 ? 34.109 -4.565 -16.735 1.00 73.81 180 ALA A C 1
ATOM 1330 O O . ALA A 1 180 ? 33.798 -5.557 -17.393 1.00 73.81 180 ALA A O 1
ATOM 1331 N N . GLY A 1 181 ? 34.123 -3.340 -17.271 1.00 66.31 181 GLY A N 1
ATOM 1332 C CA . GLY A 1 181 ? 33.859 -3.115 -18.694 1.00 66.31 181 GLY A CA 1
ATOM 1333 C C . GLY A 1 181 ? 34.879 -3.835 -19.587 1.00 66.31 181 GLY A C 1
ATOM 1334 O O . GLY A 1 181 ? 36.046 -3.980 -19.217 1.00 66.31 181 GLY A O 1
ATOM 1335 N N . THR A 1 182 ? 34.460 -4.271 -20.779 1.00 67.06 182 THR A N 1
ATOM 1336 C CA . THR A 1 182 ? 35.369 -4.801 -21.808 1.00 67.06 182 THR A CA 1
ATOM 1337 C C . THR A 1 182 ? 36.340 -3.693 -22.230 1.00 67.06 182 THR A C 1
ATOM 1339 O O . THR A 1 182 ? 35.939 -2.722 -22.865 1.00 67.06 182 THR A O 1
ATOM 1342 N N . GLY A 1 183 ? 37.606 -3.789 -21.816 1.00 73.94 183 GLY A N 1
ATOM 1343 C CA . GLY A 1 183 ? 38.609 -2.752 -22.071 1.00 73.94 183 GLY A CA 1
ATOM 1344 C C . GLY A 1 183 ? 38.917 -2.571 -23.561 1.00 73.94 183 GLY A C 1
ATOM 1345 O O . GLY A 1 183 ? 38.984 -3.545 -24.309 1.00 73.94 183 GLY A O 1
ATOM 1346 N N . LEU A 1 184 ? 39.143 -1.323 -23.980 1.00 86.56 184 LEU A N 1
ATOM 1347 C CA . LEU A 1 184 ? 39.644 -0.999 -25.317 1.00 86.56 184 LEU A CA 1
ATOM 1348 C C . LEU A 1 184 ? 41.171 -1.187 -25.379 1.00 86.56 184 LEU A C 1
ATOM 1350 O O . LEU A 1 184 ? 41.886 -0.799 -24.455 1.00 86.56 184 LEU A O 1
ATOM 1354 N N . THR A 1 185 ? 41.685 -1.759 -26.469 1.00 91.81 185 THR A N 1
ATOM 1355 C CA . THR A 1 185 ? 43.122 -2.010 -26.676 1.00 91.81 185 THR A CA 1
ATOM 1356 C C . THR A 1 185 ? 43.743 -0.937 -27.572 1.00 91.81 185 THR A C 1
ATOM 1358 O O . THR A 1 185 ? 43.341 -0.769 -28.722 1.00 91.81 185 THR A O 1
ATOM 1361 N N . ASN A 1 186 ? 44.754 -0.230 -27.062 1.00 94.62 186 ASN A N 1
ATOM 1362 C CA . ASN A 1 186 ? 45.491 0.790 -27.812 1.00 94.62 186 ASN A CA 1
ATOM 1363 C C . ASN A 1 186 ? 46.446 0.159 -28.838 1.00 94.62 186 ASN A C 1
ATOM 1365 O O . ASN A 1 186 ? 47.253 -0.702 -28.482 1.00 94.62 186 ASN A O 1
ATOM 1369 N N . ARG A 1 187 ? 46.403 0.630 -30.086 1.00 96.00 187 ARG A N 1
ATOM 1370 C CA . ARG A 1 187 ? 47.284 0.207 -31.187 1.00 96.00 187 ARG A CA 1
ATOM 1371 C C . ARG A 1 187 ? 48.316 1.263 -31.596 1.00 96.00 187 ARG A C 1
ATOM 1373 O O . ARG A 1 187 ? 49.116 0.996 -32.485 1.00 96.00 187 ARG A O 1
ATOM 1380 N N . GLY A 1 188 ? 48.343 2.419 -30.933 1.00 95.62 188 GLY A N 1
ATOM 1381 C CA . GLY A 1 188 ? 49.235 3.532 -31.265 1.00 95.62 188 GLY A CA 1
ATOM 1382 C C . GLY A 1 188 ? 48.775 4.306 -32.502 1.00 95.62 188 GLY A C 1
ATOM 1383 O O . GLY A 1 188 ? 47.584 4.327 -32.816 1.00 95.62 188 GLY A O 1
ATOM 1384 N N . GLU A 1 189 ? 49.711 4.963 -33.185 1.00 97.06 189 GLU A N 1
ATOM 1385 C CA . GLU A 1 189 ? 49.460 5.676 -34.447 1.00 97.06 189 GLU A CA 1
ATOM 1386 C C . GLU A 1 189 ? 49.017 4.708 -35.558 1.00 97.06 189 GLU A C 1
ATOM 1388 O O . GLU A 1 189 ? 49.503 3.577 -35.641 1.00 97.06 189 GLU A O 1
ATOM 1393 N N . TRP A 1 190 ? 48.092 5.144 -36.411 1.00 97.75 190 TRP A N 1
ATOM 1394 C CA . TRP A 1 190 ? 47.576 4.331 -37.508 1.00 97.75 190 TRP A CA 1
ATOM 1395 C C . TRP A 1 190 ? 48.649 4.075 -38.565 1.00 97.75 190 TRP A C 1
ATOM 1397 O O . TRP A 1 190 ? 49.358 4.986 -38.996 1.00 97.75 190 TRP A O 1
ATOM 1407 N N . VAL A 1 191 ? 48.725 2.828 -39.031 1.00 96.38 191 VAL A N 1
ATOM 1408 C CA . VAL A 1 191 ? 49.647 2.407 -40.090 1.00 96.38 191 VAL A CA 1
ATOM 1409 C C . VAL A 1 191 ? 48.871 1.634 -41.150 1.00 96.38 191 VAL A C 1
ATOM 1411 O O . VAL A 1 191 ? 48.285 0.588 -40.855 1.00 96.38 191 VAL A O 1
ATOM 1414 N N . SER A 1 192 ? 48.905 2.120 -42.393 1.00 96.50 192 SER A N 1
ATOM 1415 C CA . SER A 1 192 ? 48.265 1.463 -43.540 1.00 96.50 192 SER A CA 1
ATOM 1416 C C . SER A 1 192 ? 48.748 0.016 -43.705 1.00 96.50 192 SER A C 1
ATOM 1418 O O . SER A 1 192 ? 49.944 -0.266 -43.636 1.00 96.50 192 SER A O 1
ATOM 1420 N N . GLY A 1 193 ? 47.809 -0.906 -43.916 1.00 95.94 193 GLY A N 1
ATOM 1421 C CA . GLY A 1 193 ? 48.053 -2.346 -44.021 1.00 95.94 193 GLY A CA 1
ATOM 1422 C C . GLY A 1 193 ? 48.039 -3.093 -42.684 1.00 95.94 193 GLY A C 1
ATOM 1423 O O . GLY A 1 193 ? 48.195 -4.313 -42.675 1.00 95.94 193 GLY A O 1
ATOM 1424 N N . SER A 1 194 ? 47.830 -2.403 -41.559 1.00 96.75 194 SER A N 1
ATOM 1425 C CA . SER A 1 194 ? 47.687 -3.053 -40.252 1.00 96.75 194 SER A CA 1
ATOM 1426 C C . SER A 1 194 ? 46.339 -3.751 -40.107 1.00 96.75 194 SER A C 1
ATOM 1428 O O . SER A 1 194 ? 45.315 -3.289 -40.616 1.00 96.75 194 SER A O 1
ATOM 1430 N N . ILE A 1 195 ? 46.341 -4.854 -39.359 1.00 96.06 195 ILE A N 1
ATOM 1431 C CA . ILE A 1 195 ? 45.120 -5.564 -38.980 1.00 96.06 195 ILE A CA 1
ATOM 1432 C C . ILE A 1 195 ? 44.587 -4.978 -37.669 1.00 96.06 195 ILE A C 1
ATOM 1434 O O . ILE A 1 195 ? 45.342 -4.858 -36.694 1.00 96.06 195 ILE A O 1
ATOM 1438 N N . TYR A 1 196 ? 43.294 -4.657 -37.663 1.00 95.75 196 TYR A N 1
ATOM 1439 C CA . TYR A 1 196 ? 42.536 -4.170 -36.511 1.00 95.75 196 TYR A CA 1
ATOM 1440 C C . TYR A 1 196 ? 41.351 -5.083 -36.219 1.00 95.75 196 TYR A C 1
ATOM 1442 O O . TYR A 1 196 ? 40.786 -5.666 -37.147 1.00 95.75 196 TYR A O 1
ATOM 1450 N N . LYS A 1 197 ? 40.971 -5.218 -34.946 1.00 93.94 197 LYS A N 1
ATOM 1451 C CA . LYS A 1 197 ? 39.799 -6.002 -34.516 1.00 93.94 197 LYS A CA 1
ATOM 1452 C C . LYS A 1 197 ? 38.893 -5.246 -33.552 1.00 93.94 197 LYS A C 1
ATOM 1454 O O . LYS A 1 197 ? 39.312 -4.275 -32.929 1.00 93.94 197 LYS A O 1
ATOM 1459 N N . SER A 1 198 ? 37.655 -5.726 -33.406 1.00 91.81 198 SER A N 1
ATOM 1460 C CA . SER A 1 198 ? 36.671 -5.160 -32.470 1.00 91.81 198 SER A CA 1
ATOM 1461 C C . SER A 1 198 ? 37.273 -4.958 -31.075 1.00 91.81 198 SER A C 1
ATOM 1463 O O . SER A 1 198 ? 37.885 -5.873 -30.518 1.00 91.81 198 SER A O 1
ATOM 1465 N N . GLY A 1 199 ? 37.083 -3.760 -30.517 1.00 90.25 199 GLY A N 1
ATOM 1466 C CA . GLY A 1 199 ? 37.652 -3.353 -29.230 1.00 90.25 199 GLY A CA 1
ATOM 1467 C C . GLY A 1 199 ? 39.052 -2.733 -29.309 1.00 90.25 199 GLY A C 1
ATOM 1468 O O . GLY A 1 199 ? 39.626 -2.425 -28.268 1.00 90.25 199 GLY A O 1
ATOM 1469 N N . GLU A 1 200 ? 39.619 -2.528 -30.499 1.00 95.25 200 GLU A N 1
ATOM 1470 C CA . GLU A 1 200 ? 40.874 -1.790 -30.686 1.00 95.25 200 GLU A CA 1
ATOM 1471 C C . GLU A 1 200 ? 40.641 -0.330 -31.091 1.00 95.25 200 GLU A C 1
ATOM 1473 O O . GLU A 1 200 ? 39.651 0.014 -31.740 1.00 95.25 200 GLU A O 1
ATOM 1478 N N . TYR A 1 201 ? 41.589 0.533 -30.728 1.00 96.12 201 TYR A N 1
ATOM 1479 C CA . TYR A 1 201 ? 41.626 1.924 -31.166 1.00 96.12 201 TYR A CA 1
ATOM 1480 C C . TYR A 1 201 ? 43.042 2.350 -31.561 1.00 96.12 201 TYR A C 1
ATOM 1482 O O . TYR A 1 201 ? 44.033 1.765 -31.119 1.00 96.12 201 TYR A O 1
ATOM 1490 N N . THR A 1 202 ? 43.136 3.380 -32.394 1.00 97.06 202 THR A N 1
ATOM 1491 C CA . THR A 1 202 ? 44.386 3.933 -32.931 1.00 97.06 202 THR A CA 1
ATOM 1492 C C . THR A 1 202 ? 44.315 5.463 -32.952 1.00 97.06 202 THR A C 1
ATOM 1494 O O . THR A 1 202 ? 43.242 6.034 -32.753 1.00 97.06 202 THR A O 1
ATOM 1497 N N . PHE A 1 203 ? 45.438 6.136 -33.186 1.00 96.94 203 PHE A N 1
ATOM 1498 C CA . PHE A 1 203 ? 45.500 7.585 -33.364 1.00 96.94 203 PHE A CA 1
ATOM 1499 C C . PHE A 1 203 ? 45.799 7.922 -34.823 1.00 96.94 203 PHE A C 1
ATOM 1501 O O . PHE A 1 203 ? 46.697 7.343 -35.425 1.00 96.94 203 PHE A O 1
ATOM 1508 N N . ALA A 1 204 ? 45.019 8.826 -35.405 1.00 96.44 204 ALA A N 1
ATOM 1509 C CA . ALA A 1 204 ? 45.197 9.305 -36.774 1.00 96.44 204 ALA A CA 1
ATOM 1510 C C . ALA A 1 204 ? 44.626 10.721 -36.896 1.00 96.44 204 ALA A C 1
ATOM 1512 O O . ALA A 1 204 ? 43.947 11.190 -35.983 1.00 96.44 204 ALA A O 1
ATOM 1513 N N . ALA A 1 205 ? 44.866 11.396 -38.019 1.00 95.75 205 ALA A N 1
ATOM 1514 C CA . ALA A 1 205 ? 44.333 12.734 -38.269 1.00 95.75 205 ALA A CA 1
ATOM 1515 C C . ALA A 1 205 ? 42.805 12.804 -38.039 1.00 95.75 205 ALA A C 1
ATOM 1517 O O . ALA A 1 205 ? 42.080 11.876 -38.404 1.00 95.75 205 ALA A O 1
ATOM 1518 N N . SER A 1 206 ? 42.316 13.885 -37.424 1.00 93.75 206 SER A N 1
ATOM 1519 C CA . SER A 1 206 ? 40.878 14.126 -37.228 1.00 93.75 206 SER A CA 1
ATOM 1520 C C . SER A 1 206 ? 40.172 14.331 -38.567 1.00 93.75 206 SER A C 1
ATOM 1522 O O . SER A 1 206 ? 40.732 14.953 -39.475 1.00 93.75 206 SER A O 1
ATOM 1524 N N . ALA A 1 207 ? 38.911 13.897 -38.674 1.00 92.75 207 ALA A N 1
ATOM 1525 C CA . ALA A 1 207 ? 38.101 14.182 -39.858 1.00 92.75 207 ALA A CA 1
ATOM 1526 C C . ALA A 1 207 ? 37.761 15.676 -39.979 1.00 92.75 207 ALA A C 1
ATOM 1528 O O . ALA A 1 207 ? 37.573 16.186 -41.082 1.00 92.75 207 ALA A O 1
ATOM 1529 N N . SER A 1 208 ? 37.706 16.391 -38.850 1.00 91.75 208 SER A N 1
ATOM 1530 C CA . SER A 1 208 ? 37.377 17.821 -38.811 1.00 91.75 208 SER A CA 1
ATOM 1531 C C . SER A 1 208 ? 38.581 18.736 -39.054 1.00 91.75 208 SER A C 1
ATOM 1533 O O . SER A 1 208 ? 38.419 19.875 -39.494 1.00 91.75 208 SER A O 1
ATOM 1535 N N . ASN A 1 20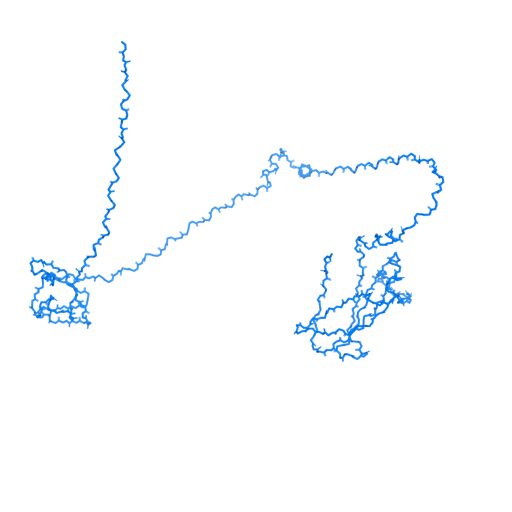9 ? 39.794 18.254 -38.769 1.00 90.56 209 ASN A N 1
ATOM 1536 C CA . ASN A 1 209 ? 41.025 19.015 -38.927 1.00 90.56 209 ASN A CA 1
ATOM 1537 C C . ASN A 1 209 ? 42.230 18.073 -39.067 1.00 90.56 209 ASN A C 1
ATOM 1539 O O . ASN A 1 209 ? 42.707 17.501 -38.089 1.00 90.56 209 ASN A O 1
ATOM 1543 N N . ALA A 1 210 ? 42.779 17.980 -40.278 1.00 91.00 210 ALA A N 1
ATOM 1544 C CA . ALA A 1 210 ? 43.898 17.088 -40.571 1.00 91.00 210 ALA A CA 1
ATOM 1545 C C . ALA A 1 210 ? 45.214 17.451 -39.847 1.00 91.00 210 ALA A C 1
ATOM 1547 O O . ALA A 1 210 ? 46.148 16.655 -39.857 1.00 91.00 210 ALA A O 1
ATOM 1548 N N . ALA A 1 211 ? 45.309 18.637 -39.230 1.00 91.69 211 ALA A N 1
ATOM 1549 C CA . ALA A 1 211 ? 46.485 19.068 -38.473 1.00 91.69 211 ALA A CA 1
ATOM 1550 C C . ALA A 1 211 ? 46.519 18.549 -37.023 1.00 91.69 211 ALA A C 1
ATOM 1552 O O . ALA A 1 211 ? 47.513 18.770 -36.331 1.00 91.69 211 ALA A O 1
ATOM 1553 N N . ILE A 1 212 ? 45.454 17.897 -36.544 1.00 89.38 212 ILE A N 1
ATOM 1554 C CA . ILE A 1 212 ? 45.393 17.325 -35.193 1.00 89.38 212 ILE A CA 1
ATOM 1555 C C . ILE A 1 212 ? 45.117 15.823 -35.254 1.00 89.38 212 ILE A C 1
ATOM 1557 O O . ILE A 1 212 ? 44.347 15.362 -36.095 1.00 89.38 212 ILE A O 1
ATOM 1561 N N . ASN A 1 213 ? 45.716 15.071 -34.331 1.00 92.25 213 ASN A N 1
ATOM 1562 C CA . ASN A 1 213 ? 45.422 13.653 -34.153 1.00 92.25 213 ASN A CA 1
ATOM 1563 C C . ASN A 1 213 ? 44.199 13.474 -33.251 1.00 92.25 213 ASN A C 1
ATOM 1565 O O . ASN A 1 213 ? 44.027 14.181 -32.258 1.00 92.25 213 ASN A O 1
ATOM 1569 N N . SER A 1 214 ? 43.378 12.493 -33.596 1.00 95.00 214 SER A N 1
ATOM 1570 C CA . SER A 1 214 ? 42.195 12.075 -32.861 1.00 95.00 214 SER A CA 1
ATOM 1571 C C . SER A 1 214 ? 42.249 10.579 -32.585 1.00 95.00 214 SER A C 1
ATOM 1573 O O . SER A 1 214 ? 43.011 9.837 -33.213 1.00 95.00 214 SER A O 1
ATOM 1575 N N . MET A 1 215 ? 41.451 10.143 -31.616 1.00 96.31 215 MET A N 1
ATOM 1576 C CA . MET A 1 215 ? 41.306 8.730 -31.300 1.00 96.31 215 MET A CA 1
ATOM 1577 C C . MET A 1 215 ? 40.236 8.123 -32.202 1.00 96.31 215 MET A C 1
ATOM 1579 O O . MET A 1 215 ? 39.095 8.579 -32.221 1.00 96.31 215 MET A O 1
ATOM 1583 N N . TRP A 1 216 ? 40.601 7.060 -32.904 1.00 96.75 216 TRP A N 1
ATOM 1584 C CA . TRP A 1 216 ? 39.731 6.324 -33.807 1.00 96.75 216 TRP A CA 1
ATOM 1585 C C . TRP A 1 216 ? 39.481 4.930 -33.256 1.00 96.75 216 TRP A C 1
ATOM 1587 O O . TRP A 1 216 ? 40.426 4.189 -32.987 1.00 96.75 216 TRP A O 1
ATOM 1597 N N . ILE A 1 217 ? 38.213 4.575 -33.076 1.00 95.81 217 ILE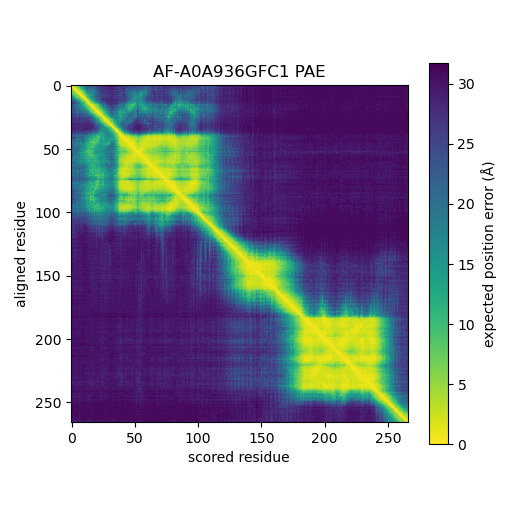 A N 1
ATOM 1598 C CA . ILE A 1 217 ? 37.788 3.275 -32.553 1.00 95.81 217 ILE A CA 1
ATOM 1599 C C . ILE A 1 217 ? 37.332 2.426 -33.735 1.00 95.81 217 ILE A C 1
ATOM 1601 O O . ILE A 1 217 ? 36.530 2.877 -34.555 1.00 95.81 217 ILE A O 1
ATOM 1605 N N . TYR A 1 218 ? 37.842 1.201 -33.830 1.00 95.38 218 TYR A N 1
ATOM 1606 C CA . TYR A 1 218 ? 37.390 0.271 -34.854 1.00 95.38 218 TYR A CA 1
ATOM 1607 C C . TYR A 1 218 ? 36.015 -0.296 -34.468 1.00 95.38 218 TYR A C 1
ATOM 1609 O O . TYR A 1 218 ? 35.860 -0.893 -33.400 1.00 95.38 218 TYR A O 1
ATOM 1617 N N . GLN A 1 219 ? 35.021 -0.107 -35.338 1.00 94.12 219 GLN A N 1
ATOM 1618 C CA . GLN A 1 219 ? 33.616 -0.484 -35.104 1.00 94.12 219 GLN A CA 1
ATOM 1619 C C . GLN A 1 219 ? 33.157 -1.704 -35.920 1.00 94.12 219 GLN A C 1
ATOM 1621 O O . GLN A 1 219 ? 32.005 -2.125 -35.812 1.00 94.12 219 GLN A O 1
ATOM 1626 N N . GLY A 1 220 ? 34.035 -2.278 -36.747 1.00 87.94 220 GLY A N 1
ATOM 1627 C CA . GLY A 1 220 ? 33.699 -3.441 -37.563 1.00 87.94 220 GLY A CA 1
ATOM 1628 C C . GLY A 1 220 ? 33.518 -4.723 -36.738 1.00 87.94 220 GLY A C 1
ATOM 1629 O O . GLY A 1 220 ? 34.172 -4.947 -35.716 1.00 87.94 220 GLY A O 1
ATOM 1630 N N . ASN A 1 221 ? 32.652 -5.618 -37.214 1.00 83.88 221 ASN A N 1
ATOM 1631 C CA . ASN A 1 221 ? 32.378 -6.901 -36.567 1.00 83.88 221 ASN A CA 1
ATOM 1632 C C . ASN A 1 221 ? 33.407 -7.961 -37.014 1.00 83.88 221 ASN A C 1
ATOM 1634 O O . ASN A 1 221 ? 33.152 -8.734 -37.933 1.00 83.88 221 ASN A O 1
ATOM 1638 N N . GLY A 1 222 ? 34.605 -7.965 -36.419 1.00 85.50 222 GLY A N 1
ATOM 1639 C CA . GLY A 1 222 ? 35.668 -8.934 -36.737 1.00 85.50 222 GLY A CA 1
ATOM 1640 C C . GLY A 1 222 ? 37.042 -8.291 -36.899 1.00 85.50 222 GLY A C 1
ATOM 1641 O O . GLY A 1 222 ? 37.332 -7.304 -36.232 1.00 85.50 222 GLY A O 1
ATOM 1642 N N . THR A 1 223 ? 37.893 -8.851 -37.759 1.00 91.94 223 THR A N 1
ATOM 1643 C CA . THR A 1 223 ? 39.204 -8.284 -38.122 1.00 91.94 223 THR A CA 1
ATOM 1644 C C . THR A 1 223 ? 39.161 -7.650 -39.509 1.00 91.94 223 THR A C 1
ATOM 1646 O O . THR A 1 223 ? 38.634 -8.278 -40.426 1.00 91.94 223 THR A O 1
ATOM 1649 N N . THR A 1 224 ? 39.792 -6.491 -39.695 1.00 94.25 224 THR A N 1
ATOM 1650 C CA . THR A 1 224 ? 40.010 -5.885 -41.018 1.00 94.25 224 THR A CA 1
ATOM 1651 C C . THR A 1 224 ? 41.472 -5.507 -41.222 1.00 94.25 224 THR A C 1
ATOM 1653 O O . THR A 1 224 ? 42.153 -5.131 -40.268 1.00 94.25 224 THR A O 1
ATOM 1656 N N . THR A 1 225 ? 41.943 -5.561 -42.466 1.00 96.38 225 THR A N 1
ATOM 1657 C CA . THR A 1 225 ? 43.208 -4.937 -42.871 1.00 96.38 225 THR A CA 1
ATOM 1658 C C . THR A 1 225 ? 42.903 -3.511 -43.313 1.00 96.38 225 THR A C 1
ATOM 1660 O O . THR A 1 225 ? 42.356 -3.296 -44.392 1.00 96.38 225 THR A O 1
ATOM 1663 N N . SER A 1 226 ? 43.243 -2.525 -42.484 1.00 96.50 226 SER A N 1
ATOM 1664 C CA . SER A 1 226 ? 42.946 -1.120 -42.769 1.00 96.50 226 SER A CA 1
ATOM 1665 C C . SER A 1 226 ? 44.009 -0.531 -43.693 1.00 96.50 226 SER A C 1
ATOM 1667 O O . SER A 1 226 ? 45.149 -0.310 -43.291 1.00 96.50 226 SER A O 1
ATOM 1669 N N . THR A 1 227 ? 43.644 -0.274 -44.947 1.00 96.81 227 THR A N 1
ATOM 1670 C CA . THR A 1 227 ? 44.507 0.408 -45.929 1.00 96.81 227 THR A CA 1
ATOM 1671 C C . THR A 1 227 ? 44.106 1.863 -46.160 1.00 96.81 227 THR A C 1
ATOM 1673 O O . THR A 1 227 ? 44.918 2.647 -46.652 1.00 96.81 227 THR A O 1
ATOM 1676 N N . ILE A 1 228 ? 42.878 2.226 -45.784 1.00 95.44 228 ILE A N 1
ATOM 1677 C CA . ILE A 1 228 ? 42.308 3.574 -45.876 1.00 95.44 228 ILE A CA 1
ATOM 1678 C C . ILE A 1 228 ? 42.428 4.248 -44.505 1.00 95.44 228 ILE A C 1
ATOM 1680 O O . ILE A 1 228 ? 42.188 3.607 -43.482 1.00 95.44 228 ILE A O 1
ATOM 1684 N N . SER A 1 229 ? 42.827 5.524 -44.491 1.00 95.00 229 SER A N 1
ATOM 1685 C CA . SER A 1 229 ? 42.931 6.314 -43.258 1.00 95.00 229 SER A CA 1
ATOM 1686 C C . SER A 1 229 ? 41.580 6.360 -42.529 1.00 95.00 229 SER A C 1
ATOM 1688 O O . SER A 1 229 ? 40.570 6.571 -43.205 1.00 95.00 229 SER A O 1
ATOM 1690 N N . PRO A 1 230 ? 41.539 6.251 -41.187 1.00 96.81 230 PRO A N 1
ATOM 1691 C CA . PRO A 1 230 ? 40.294 6.280 -40.417 1.00 96.81 230 PRO A CA 1
ATOM 1692 C C . PRO A 1 230 ? 39.386 7.480 -40.727 1.00 96.81 230 PRO A C 1
ATOM 1694 O O . PRO A 1 230 ? 38.176 7.322 -40.852 1.00 96.81 230 PRO A O 1
ATOM 1697 N N . ALA A 1 231 ? 39.971 8.657 -40.979 1.00 95.44 231 ALA A N 1
ATOM 1698 C CA . ALA A 1 231 ? 39.243 9.874 -41.357 1.00 95.44 231 ALA A CA 1
ATOM 1699 C C . ALA A 1 231 ? 38.446 9.772 -42.669 1.00 95.44 231 ALA A C 1
ATOM 1701 O O . ALA A 1 231 ? 37.570 10.597 -42.920 1.00 95.44 231 ALA A O 1
ATOM 1702 N N . LEU A 1 232 ? 38.764 8.789 -43.513 1.00 95.75 232 LEU A N 1
ATOM 1703 C CA . LEU A 1 232 ? 38.153 8.566 -44.823 1.00 95.75 232 LEU A CA 1
ATOM 1704 C C . LEU A 1 232 ? 37.377 7.239 -44.899 1.00 95.75 232 LEU A C 1
ATOM 1706 O O . LEU A 1 232 ? 36.878 6.899 -45.968 1.00 95.75 232 LEU A O 1
ATOM 1710 N N . ASP A 1 233 ? 37.283 6.491 -43.796 1.00 95.06 233 ASP A N 1
ATOM 1711 C CA . ASP A 1 233 ? 36.664 5.163 -43.731 1.00 95.06 233 ASP A CA 1
ATOM 1712 C C . ASP A 1 233 ? 35.678 5.085 -42.557 1.00 95.06 233 ASP A C 1
ATOM 1714 O O . ASP A 1 233 ? 35.922 4.452 -41.528 1.00 95.06 233 ASP A O 1
ATOM 1718 N N . SER A 1 234 ? 34.534 5.751 -42.724 1.00 93.44 234 SER A N 1
ATOM 1719 C CA . SER A 1 234 ? 33.453 5.775 -41.733 1.00 93.44 234 SER A CA 1
ATOM 1720 C C . SER A 1 234 ? 32.696 4.450 -41.607 1.00 93.44 234 SER A C 1
ATOM 1722 O O . SER A 1 234 ? 31.814 4.335 -40.758 1.00 93.44 234 SER A O 1
ATOM 1724 N N . GLU A 1 235 ? 33.003 3.458 -42.447 1.00 92.94 235 GLU A N 1
ATOM 1725 C CA . GLU A 1 235 ? 32.435 2.115 -42.343 1.00 92.94 235 GLU A CA 1
ATOM 1726 C C . GLU A 1 235 ? 33.143 1.338 -41.229 1.00 92.94 235 GLU A C 1
ATOM 1728 O O . GLU A 1 235 ? 32.491 0.780 -40.346 1.00 92.94 235 GLU A O 1
ATOM 1733 N N . ASN A 1 236 ? 34.477 1.385 -41.191 1.00 94.31 236 ASN A N 1
ATOM 1734 C CA . ASN A 1 236 ? 35.266 0.645 -40.204 1.00 94.31 236 ASN A CA 1
ATOM 1735 C C . ASN A 1 236 ? 35.642 1.455 -38.962 1.00 94.31 236 ASN A C 1
ATOM 1737 O O . ASN A 1 236 ? 35.972 0.856 -37.934 1.00 94.31 236 ASN A O 1
ATOM 1741 N N . TRP A 1 237 ? 35.585 2.787 -39.030 1.00 95.88 237 TRP A N 1
ATOM 1742 C CA . TRP A 1 237 ? 36.096 3.660 -37.980 1.00 95.88 237 TRP A CA 1
ATOM 1743 C C . TRP A 1 237 ? 35.084 4.692 -37.506 1.00 95.88 237 TRP A C 1
ATOM 1745 O O . TRP A 1 237 ? 34.376 5.320 -38.291 1.00 95.88 237 TRP A O 1
ATOM 1755 N N . VAL A 1 238 ? 35.090 4.921 -36.195 1.00 95.81 238 VAL A N 1
ATOM 1756 C CA . VAL A 1 238 ? 34.393 6.041 -35.564 1.00 95.81 238 VAL A CA 1
ATOM 1757 C C . VAL A 1 238 ? 35.393 6.930 -34.831 1.00 95.81 238 VAL A C 1
ATOM 1759 O O . VAL A 1 238 ? 36.250 6.445 -34.088 1.00 95.81 238 VAL A O 1
ATOM 1762 N N . GLU A 1 239 ? 35.300 8.241 -35.059 1.00 95.81 239 GLU A N 1
ATOM 1763 C CA . GLU A 1 239 ? 36.107 9.232 -34.347 1.00 95.81 239 GLU A CA 1
ATOM 1764 C C . GLU A 1 239 ? 35.538 9.437 -32.943 1.00 95.81 239 GLU A C 1
ATOM 1766 O O . GLU A 1 239 ? 34.346 9.704 -32.770 1.00 95.81 239 GLU A O 1
ATOM 1771 N N . PHE A 1 240 ? 36.382 9.338 -31.920 1.00 92.81 240 PHE A N 1
ATOM 1772 C CA . PHE A 1 240 ? 35.972 9.677 -30.568 1.00 92.81 240 PHE A CA 1
ATOM 1773 C C . PHE A 1 240 ? 35.927 11.196 -30.396 1.00 92.81 240 PHE A C 1
ATOM 1775 O O . PHE A 1 240 ? 36.957 11.868 -30.338 1.00 92.81 240 PHE A O 1
ATOM 1782 N N . THR A 1 241 ? 34.721 11.734 -30.230 1.00 85.00 241 THR A N 1
ATOM 1783 C CA . THR A 1 241 ? 34.508 13.137 -29.873 1.00 85.00 241 THR A CA 1
ATOM 1784 C C . THR A 1 241 ? 34.152 13.249 -28.397 1.00 85.00 241 THR A C 1
ATOM 1786 O O . THR A 1 241 ? 33.094 12.779 -27.972 1.00 85.00 241 THR A O 1
ATOM 1789 N N . ALA A 1 242 ? 35.004 13.899 -27.603 1.00 75.56 242 ALA A N 1
ATOM 1790 C CA . ALA A 1 242 ? 34.654 14.213 -26.223 1.00 75.56 242 ALA A CA 1
ATOM 1791 C C . ALA A 1 242 ? 33.521 15.262 -26.203 1.00 75.56 242 ALA A C 1
ATOM 1793 O O . ALA A 1 242 ? 33.654 16.306 -26.851 1.00 75.56 242 ALA A O 1
ATOM 1794 N N . PRO A 1 243 ? 32.418 15.041 -25.465 1.00 75.31 243 PRO A N 1
ATOM 1795 C CA . PRO A 1 243 ? 31.425 16.086 -25.272 1.00 75.31 243 PRO A CA 1
ATOM 1796 C C . PRO A 1 243 ? 32.060 17.243 -24.494 1.00 75.31 243 PRO A C 1
ATOM 1798 O O . PRO A 1 243 ? 32.746 17.034 -23.492 1.00 75.31 243 PRO A O 1
ATOM 1801 N N . SER A 1 244 ? 31.826 18.477 -24.940 1.00 72.25 244 SER A N 1
ATOM 1802 C CA . SER A 1 244 ? 32.177 19.642 -24.127 1.00 72.25 244 SER A CA 1
ATOM 1803 C C . SER A 1 244 ? 31.273 19.652 -22.898 1.00 72.25 244 SER A C 1
ATOM 1805 O O . SER A 1 244 ? 30.048 19.660 -23.031 1.00 72.25 244 SER A O 1
ATOM 1807 N N . GLY A 1 245 ? 31.869 19.621 -21.705 1.00 71.75 245 GLY A N 1
ATOM 1808 C CA . GLY A 1 245 ? 31.115 19.765 -20.464 1.00 71.75 245 GLY A CA 1
ATOM 1809 C C . GLY A 1 245 ? 30.359 21.099 -20.429 1.00 71.75 245 GLY A C 1
ATOM 1810 O O . GLY A 1 245 ? 30.759 22.050 -21.113 1.00 71.75 245 GLY A O 1
ATOM 1811 N N . PRO A 1 246 ? 29.275 21.203 -19.640 1.00 73.38 246 PRO A N 1
ATOM 1812 C CA . PRO A 1 246 ? 28.636 22.490 -19.414 1.00 73.38 246 PRO A CA 1
ATOM 1813 C C . PRO A 1 246 ? 29.682 23.491 -18.910 1.00 73.38 246 PRO A C 1
ATOM 1815 O O . PRO A 1 246 ? 30.542 23.153 -18.092 1.00 73.38 246 PRO A O 1
ATOM 1818 N N . LYS A 1 247 ? 29.625 24.726 -19.421 1.00 75.38 247 LYS A N 1
ATOM 1819 C CA . LYS A 1 247 ? 30.446 25.829 -18.913 1.00 75.38 247 LYS A CA 1
ATOM 1820 C C . LYS A 1 247 ? 30.225 25.904 -17.400 1.00 75.38 247 LYS A C 1
ATOM 1822 O O . LYS A 1 247 ? 29.085 26.057 -16.975 1.00 75.38 247 LYS A O 1
ATOM 1827 N N . GLY A 1 248 ? 31.296 25.774 -16.614 1.00 74.06 248 GLY A N 1
ATOM 1828 C CA . GLY A 1 248 ? 31.202 25.894 -15.161 1.00 74.06 248 GLY A CA 1
ATOM 1829 C C . GLY A 1 248 ? 30.607 27.244 -14.764 1.00 74.06 248 GLY A C 1
ATOM 1830 O O . GLY A 1 248 ? 30.827 28.244 -15.458 1.00 74.06 248 GLY A O 1
ATOM 1831 N N . ASP A 1 249 ? 29.855 27.262 -13.665 1.00 66.94 249 ASP A N 1
ATOM 1832 C CA . ASP A 1 249 ? 29.286 28.495 -13.132 1.00 66.94 249 ASP A CA 1
ATOM 1833 C C . ASP A 1 249 ? 30.395 29.528 -12.907 1.00 66.94 249 ASP A C 1
ATOM 1835 O O . ASP A 1 249 ? 31.482 29.218 -12.407 1.00 66.94 249 ASP A O 1
ATOM 1839 N N . THR A 1 250 ? 30.135 30.774 -13.300 1.00 62.75 250 THR A N 1
ATOM 1840 C CA . THR A 1 250 ? 31.024 31.894 -12.984 1.00 62.75 250 THR A CA 1
ATOM 1841 C C . THR A 1 250 ? 31.177 31.954 -11.465 1.00 62.75 250 THR A C 1
ATOM 1843 O O . THR A 1 250 ? 30.184 32.133 -10.762 1.00 62.75 250 THR A O 1
ATOM 1846 N N . GLY A 1 251 ? 32.404 31.781 -10.959 1.00 56.44 251 GLY A N 1
ATOM 1847 C CA . GLY A 1 251 ? 32.674 31.760 -9.520 1.00 56.44 251 GLY A CA 1
ATOM 1848 C C . GLY A 1 251 ? 32.067 32.970 -8.805 1.00 56.44 251 GLY A C 1
ATOM 1849 O O . GLY A 1 251 ? 32.129 34.091 -9.319 1.00 56.44 251 GLY A O 1
ATOM 1850 N N . ALA A 1 252 ? 31.460 32.735 -7.638 1.00 50.03 252 ALA A N 1
ATOM 1851 C CA . ALA A 1 252 ? 30.794 33.769 -6.856 1.00 50.03 252 ALA A CA 1
ATOM 1852 C C . ALA A 1 252 ? 31.747 34.945 -6.583 1.00 50.03 252 ALA A C 1
ATOM 1854 O O . ALA A 1 252 ? 32.832 34.782 -6.022 1.00 50.03 252 ALA A O 1
ATOM 1855 N N . GLN A 1 253 ? 31.338 36.146 -6.995 1.00 51.28 253 GLN A N 1
ATOM 1856 C CA . GLN A 1 253 ? 31.985 37.400 -6.615 1.00 51.28 253 GLN A CA 1
ATOM 1857 C C . GLN A 1 253 ? 31.639 37.708 -5.151 1.00 51.28 253 GLN A C 1
ATOM 1859 O O . GLN A 1 253 ? 30.848 38.602 -4.863 1.00 51.28 253 GLN A O 1
ATOM 1864 N N . ASP A 1 254 ? 32.255 36.993 -4.212 1.00 48.72 254 ASP A N 1
ATOM 1865 C CA . ASP A 1 254 ? 32.182 37.320 -2.788 1.00 48.72 254 ASP A CA 1
ATOM 1866 C C . ASP A 1 254 ? 33.105 38.505 -2.477 1.00 48.72 254 ASP A C 1
ATOM 1868 O O . ASP A 1 254 ? 34.057 38.410 -1.700 1.00 48.72 254 ASP A O 1
ATOM 1872 N N . ARG A 1 255 ? 32.830 39.673 -3.069 1.00 53.19 255 ARG A N 1
ATOM 1873 C CA . ARG A 1 255 ? 33.399 40.919 -2.558 1.00 53.19 255 ARG A CA 1
ATOM 1874 C C . ARG A 1 255 ? 32.519 41.395 -1.405 1.00 53.19 255 ARG A C 1
ATOM 1876 O O . ARG A 1 255 ? 31.654 42.247 -1.579 1.00 53.19 255 ARG A O 1
ATOM 1883 N N . LYS A 1 256 ? 32.734 40.836 -0.209 1.00 51.69 256 LYS A N 1
ATOM 1884 C CA . LYS A 1 256 ? 32.258 41.461 1.034 1.00 51.69 256 LYS A CA 1
ATOM 1885 C C . LYS A 1 256 ? 32.861 42.863 1.101 1.00 51.69 256 LYS A C 1
ATOM 1887 O O . LYS A 1 256 ? 34.064 43.009 1.304 1.00 51.69 256 LYS A O 1
ATOM 1892 N N . GLU A 1 257 ? 32.035 43.886 0.917 1.00 50.72 257 GLU A N 1
ATOM 1893 C CA . GLU A 1 257 ? 32.402 45.257 1.255 1.00 50.72 257 GLU A CA 1
ATOM 1894 C C . GLU A 1 257 ? 32.712 45.313 2.756 1.00 50.72 257 GLU A C 1
ATOM 1896 O O . GLU A 1 257 ? 31.821 45.278 3.608 1.00 50.72 257 GLU A O 1
ATOM 1901 N N . LEU A 1 258 ? 34.004 45.354 3.083 1.00 47.78 258 LEU A N 1
ATOM 1902 C CA . LEU A 1 258 ? 34.489 45.738 4.400 1.00 47.78 258 LEU A CA 1
ATOM 1903 C C . LEU A 1 258 ? 34.051 47.185 4.635 1.00 47.78 258 LEU A C 1
ATOM 1905 O O . LEU A 1 258 ? 34.648 48.122 4.110 1.00 47.78 258 LEU A O 1
ATOM 1909 N N . LYS A 1 259 ? 32.984 47.373 5.413 1.00 49.53 259 LYS A N 1
ATOM 1910 C CA . LYS A 1 259 ? 32.661 48.681 5.978 1.00 49.53 259 LYS A CA 1
ATOM 1911 C C . LYS A 1 259 ? 33.748 49.015 6.996 1.00 49.53 259 LYS A C 1
ATOM 1913 O O . LYS A 1 259 ? 33.723 48.522 8.120 1.00 49.53 259 LYS A O 1
ATOM 1918 N N . GLU A 1 260 ? 34.722 49.819 6.585 1.00 52.75 260 GLU A N 1
ATOM 1919 C CA . GLU A 1 260 ? 35.691 50.416 7.498 1.00 52.75 260 GLU A CA 1
ATOM 1920 C C . GLU A 1 260 ? 34.967 51.400 8.424 1.00 52.75 260 GLU A C 1
ATOM 1922 O O . GLU A 1 260 ? 34.671 52.543 8.069 1.00 52.75 260 GLU A O 1
ATOM 1927 N N . THR A 1 261 ? 34.668 50.951 9.640 1.00 43.31 261 THR A N 1
ATOM 1928 C CA . THR A 1 261 ? 34.272 51.838 10.731 1.00 43.31 261 THR A CA 1
ATOM 1929 C C . THR A 1 261 ? 35.495 52.658 11.131 1.00 43.31 261 THR A C 1
ATOM 1931 O O . THR A 1 261 ? 36.372 52.174 11.846 1.00 43.31 261 THR A O 1
ATOM 1934 N N . LYS A 1 262 ? 35.575 53.909 10.666 1.00 52.34 262 LYS A N 1
ATOM 1935 C CA . LYS A 1 262 ? 36.571 54.865 11.160 1.00 52.34 262 LYS A CA 1
ATOM 1936 C C . LYS A 1 262 ? 36.308 55.138 12.640 1.00 52.34 262 LYS A C 1
ATOM 1938 O O . LYS A 1 262 ? 35.367 55.842 12.997 1.00 52.34 262 LYS A O 1
ATOM 1943 N N . VAL A 1 263 ? 37.150 54.572 13.500 1.00 50.50 263 VAL A N 1
ATOM 1944 C CA . VAL A 1 263 ? 37.245 54.958 14.908 1.00 50.50 263 VAL A CA 1
ATOM 1945 C C . VAL A 1 263 ? 37.986 56.292 14.957 1.00 50.50 263 VAL A C 1
ATOM 1947 O O . VAL A 1 263 ? 39.205 56.334 14.810 1.00 50.50 263 VAL A O 1
ATOM 1950 N N . ASN A 1 264 ? 37.251 57.386 15.153 1.00 48.69 264 ASN A N 1
ATOM 1951 C CA . ASN A 1 264 ? 37.852 58.653 15.559 1.00 48.69 264 ASN A CA 1
ATOM 1952 C C . ASN A 1 264 ? 38.335 58.503 17.005 1.00 48.69 264 ASN A C 1
ATOM 1954 O O . ASN A 1 264 ? 37.523 58.405 17.925 1.00 48.69 264 ASN A O 1
ATOM 1958 N N . LYS A 1 265 ? 39.656 58.471 17.201 1.00 51.09 265 LYS A N 1
ATOM 1959 C CA . LYS A 1 265 ? 40.255 58.750 18.507 1.00 51.09 265 LYS A CA 1
ATOM 1960 C C . LYS A 1 265 ? 40.404 60.262 18.662 1.00 51.09 265 LYS A C 1
ATOM 1962 O O . LYS A 1 265 ? 40.905 60.923 17.754 1.00 51.09 265 LYS A O 1
ATOM 1967 N N . VAL A 1 266 ? 39.904 60.740 19.799 1.00 51.84 266 VAL A N 1
ATOM 1968 C CA . VAL A 1 266 ? 40.139 62.063 20.394 1.00 51.84 266 VAL A CA 1
ATOM 1969 C C . VAL A 1 266 ? 41.614 62.206 20.752 1.00 51.84 266 VAL A C 1
ATOM 1971 O O . VAL A 1 266 ? 42.198 61.179 21.175 1.00 51.84 266 VAL A O 1
#

Secondary structure (DSSP, 8-state):
----PPP----SS--BEEE-----S------S------------EEE-PPP-TTS-----S--STTGGG--TTS--EEEEEEEBTTSSS---EEEEEEEPPPHHHHHTTTS----PPP---------PPPPPPPPPPPPPHHHHHHHTT----HHHHHHHTSPPPPPPPPPPPPPPPPPPP-PPEEEEE--TTEEEETTEEEEEE-SS-TTSEEEEEE-SSSEEEE-S-GGG-TTTEEE--PPPPPPPPPPP--------------

Mean predicted aligned error: 23.09 Å

Solvent-accessible surface area (backbone atoms only — not comparable to full-atom values): 17795 Å² total; per-residue (Å²): 134,91,85,86,83,86,88,73,88,57,85,70,84,44,35,23,33,43,33,46,32,37,33,39,63,73,82,81,91,64,99,65,98,76,87,87,80,84,86,52,70,68,44,71,54,77,45,77,52,67,54,47,99,82,36,47,71,82,84,83,86,68,86,53,92,55,49,88,73,53,70,80,85,66,59,53,38,31,41,33,41,31,28,12,62,82,46,69,87,65,65,77,46,76,50,77,46,76,58,76,83,53,80,70,63,72,49,58,79,71,72,76,73,94,66,86,69,85,81,68,79,84,66,81,79,70,77,77,76,76,77,78,77,77,75,79,83,75,83,49,74,67,54,54,45,41,74,73,72,51,83,80,52,73,68,56,53,59,54,70,71,52,74,78,80,75,79,80,77,78,81,78,78,82,76,82,81,76,80,83,74,87,73,72,44,82,64,51,68,68,55,76,65,41,76,48,39,60,50,29,30,31,34,42,48,29,73,91,42,73,93,41,76,33,48,33,36,39,69,41,98,49,76,46,70,40,68,65,58,59,60,80,30,73,79,47,26,43,76,67,75,81,78,81,71,78,81,73,78,80,76,82,84,80,74,75,78,78,79,79,78,81,78,82,79,131

Sequence (266 aa):
MGSKSAKTELSSSYSRCEQYFIVKSDYRYENKHHAGTAETTVYTEIQTPNTNANGLVSVEIGGKIGFSSIDWANGPYFIKTETDPSGGTDYSISSVTQLLSVPYALYAKTAGSSIPGPKGDTGEQGEAGKDGINGIDGKSAYQTWLDAGNMGSETEFIASLKGTKGEKGEPGTPGDKGDAGTGLTNRGEWVSGSIYKSGEYTFAASASNAAINSMWIYQGNGTTTSTISPALDSENWVEFTAPSGPKGDTGAQDRKELKETKVNKV